Protein AF-A0A7K3L1V2-F1 (afdb_monomer_lite)

Radius of gyration: 18.72 Å; chains: 1; bounding box: 49×34×48 Å

Sequence (184 aa):
MIYGHRGRDVIGHFRDADKDVPLWAIFEVMTLGNFGAFFRCLDLRVKAKVVGDLGMPANIDSELRLGEIIFALKDFRNAIAHNAVVLDVRFQTGAVNTGVSQLLKQETGVSGVDFADITDYVALLVYLLRRMGFSKTECRQLIAGYDSIIERYRAELPFNVYSKIIKTTARGKLTALRQFVGNS

Foldseek 3Di:
DDPDPPDDPVVCVQVVVVHDRDPVSVVVPDQLVNVLVVLVPDDPVVLVVVCVLLVQDPPQPSSVLVSLLSVVVSLQVVCVVVVPCQQQLVSCPDQSDVSNQVSLCVQQVQHDQRSRACLNVLSSVLSSCVSVPNALVVSVVSLVVVVVVLVVCVVVDDPVSSCSRDPPCSVVRSVSSNVSSVVD

pLDDT: mean 86.86, std 13.2, range [30.67, 97.88]

Secondary structure (DSSP, 8-state):
------S--HHHHHHHTT----HHHHHHH--HHHHHHHHHHS-HHHHHHHHHHTT--GGGTHHHHHHHHHHHHHHHHHHHHHSTTGGGTTT--S---HHHHHHHHHHH------SSSHHHHHHHHHHHHHHTT--HHHHHHHHHHHHHHHHHHHHHS-HHHHHHHS-TTHHHHHHHHHHHHHH-

Structure (mmCIF, N/CA/C/O backbone):
data_AF-A0A7K3L1V2-F1
#
_entry.id   AF-A0A7K3L1V2-F1
#
loop_
_atom_site.group_PDB
_atom_site.id
_atom_site.type_symbol
_atom_site.label_atom_id
_atom_site.label_alt_id
_atom_site.label_comp_id
_atom_site.label_asym_id
_atom_site.label_entity_id
_atom_site.label_seq_id
_atom_site.pdbx_PDB_ins_code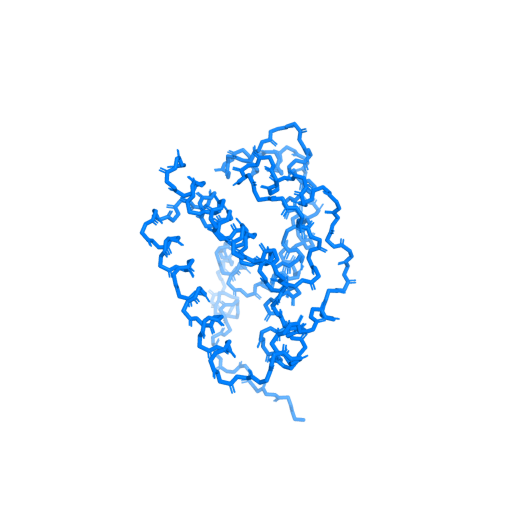
_atom_site.Cartn_x
_atom_site.Cartn_y
_atom_site.Cartn_z
_atom_site.occupancy
_atom_site.B_iso_or_equiv
_atom_site.auth_seq_id
_atom_site.auth_comp_id
_atom_site.auth_asym_id
_atom_site.auth_atom_id
_atom_site.pdbx_PDB_model_num
ATOM 1 N N . MET A 1 1 ? 27.291 -8.444 18.032 1.00 30.67 1 MET A N 1
ATOM 2 C CA . MET A 1 1 ? 27.112 -9.782 17.428 1.00 30.67 1 MET A CA 1
ATOM 3 C C . MET A 1 1 ? 26.267 -9.629 16.182 1.00 30.67 1 MET A C 1
ATOM 5 O O . MET A 1 1 ? 25.098 -9.287 16.287 1.00 30.67 1 MET A O 1
ATOM 9 N N . ILE A 1 2 ? 26.891 -9.779 15.018 1.00 34.69 2 ILE A N 1
ATOM 10 C CA . ILE A 1 2 ? 26.237 -9.699 13.711 1.00 34.69 2 ILE A CA 1
ATOM 11 C C . ILE A 1 2 ? 25.610 -11.072 13.465 1.00 34.69 2 ILE A C 1
ATOM 13 O O . ILE A 1 2 ? 26.326 -12.072 13.421 1.00 34.69 2 ILE A O 1
ATOM 17 N N . TYR A 1 3 ? 24.282 -11.134 13.384 1.00 38.19 3 TYR A N 1
ATOM 18 C CA . TYR A 1 3 ? 23.576 -12.360 13.020 1.00 38.19 3 TYR A CA 1
ATOM 19 C C . TYR A 1 3 ? 23.979 -12.766 11.596 1.00 38.19 3 TYR A C 1
ATOM 21 O O . TYR A 1 3 ? 23.856 -11.987 10.653 1.00 38.19 3 TYR A O 1
ATOM 29 N N . GLY A 1 4 ? 24.516 -13.978 11.465 1.00 36.88 4 GLY A N 1
ATOM 30 C CA . GLY A 1 4 ? 25.007 -14.527 10.211 1.00 36.88 4 GLY A CA 1
ATOM 31 C C . GLY A 1 4 ? 23.881 -14.830 9.227 1.00 36.88 4 GLY A C 1
ATOM 32 O O . GLY A 1 4 ? 23.074 -15.730 9.450 1.00 36.88 4 GLY A O 1
ATOM 33 N N . HIS A 1 5 ? 23.898 -14.146 8.086 1.00 43.47 5 HIS A N 1
ATOM 34 C CA . HIS A 1 5 ? 23.188 -14.554 6.877 1.00 43.47 5 HIS A CA 1
ATOM 35 C C . HIS A 1 5 ? 23.900 -15.753 6.228 1.00 43.47 5 HIS A C 1
ATOM 37 O O . HIS A 1 5 ? 24.542 -15.631 5.191 1.00 43.47 5 HIS A O 1
ATOM 43 N N . ARG A 1 6 ? 23.804 -16.944 6.830 1.00 49.50 6 ARG A N 1
ATOM 44 C CA . ARG A 1 6 ? 24.017 -18.197 6.085 1.00 49.50 6 ARG A CA 1
ATOM 45 C C . ARG A 1 6 ? 22.673 -18.667 5.553 1.00 49.50 6 ARG A C 1
ATOM 47 O O . ARG A 1 6 ? 21.991 -19.472 6.173 1.00 49.50 6 ARG A O 1
ATOM 54 N N . GLY A 1 7 ? 22.301 -18.125 4.402 1.00 50.91 7 GLY A N 1
ATOM 55 C CA . GLY A 1 7 ? 21.075 -18.476 3.697 1.00 50.91 7 GLY A CA 1
ATOM 56 C C . GLY A 1 7 ? 21.155 -18.033 2.246 1.00 50.91 7 GLY A C 1
ATOM 57 O O . GLY A 1 7 ? 20.490 -17.080 1.876 1.00 50.91 7 GLY A O 1
ATOM 58 N N . ARG A 1 8 ? 21.997 -18.735 1.473 1.00 54.97 8 ARG A N 1
ATOM 59 C CA . ARG A 1 8 ? 22.234 -18.605 0.022 1.00 54.97 8 ARG A CA 1
ATOM 60 C C . ARG A 1 8 ? 22.777 -17.239 -0.409 1.00 54.97 8 ARG A C 1
ATOM 62 O O . ARG A 1 8 ? 22.028 -16.304 -0.660 1.00 54.97 8 ARG A O 1
ATOM 69 N N . ASP A 1 9 ? 24.095 -17.164 -0.575 1.00 76.88 9 ASP A N 1
ATOM 70 C CA . ASP A 1 9 ? 24.727 -16.119 -1.383 1.00 76.88 9 ASP A CA 1
ATOM 71 C C . ASP A 1 9 ? 24.353 -16.358 -2.856 1.00 76.88 9 ASP A C 1
ATOM 73 O O . ASP A 1 9 ? 25.099 -16.971 -3.616 1.00 76.88 9 ASP A O 1
ATOM 77 N N . VAL A 1 10 ? 23.119 -15.990 -3.227 1.00 79.56 10 VAL A N 1
ATOM 78 C CA . VAL A 1 10 ? 22.565 -16.222 -4.570 1.00 79.56 10 VAL A CA 1
ATOM 79 C C . VAL A 1 10 ? 23.457 -15.553 -5.613 1.00 79.56 10 VAL A C 1
ATOM 81 O O . VAL A 1 10 ? 23.735 -16.150 -6.646 1.00 79.56 10 VAL A O 1
ATOM 84 N N . ILE A 1 11 ? 23.967 -14.355 -5.313 1.00 80.25 11 ILE A N 1
ATOM 85 C CA . ILE A 1 11 ? 24.885 -13.616 -6.185 1.00 80.25 11 ILE A CA 1
ATOM 86 C C . ILE A 1 11 ? 26.247 -14.311 -6.256 1.00 80.25 11 ILE A C 1
ATOM 88 O O . ILE A 1 11 ? 26.766 -14.513 -7.353 1.00 80.25 11 ILE A O 1
ATOM 92 N N . GLY A 1 12 ? 26.800 -14.726 -5.113 1.00 80.75 12 GLY A N 1
ATOM 93 C CA . GLY A 1 12 ? 28.042 -15.494 -5.047 1.00 80.75 12 GLY A CA 1
ATOM 94 C C . GLY A 1 12 ? 27.970 -16.788 -5.844 1.00 80.75 12 GLY A C 1
ATOM 95 O O . GLY A 1 12 ? 28.900 -17.085 -6.573 1.00 80.75 12 GLY A O 1
ATOM 96 N N . HIS A 1 13 ? 26.840 -17.498 -5.832 1.00 83.00 13 HIS A N 1
ATOM 97 C CA . HIS A 1 13 ? 26.670 -18.712 -6.634 1.00 83.00 13 HIS A CA 1
ATOM 98 C C . HIS A 1 13 ? 26.856 -18.478 -8.144 1.00 83.00 13 HIS A C 1
ATOM 100 O O . HIS A 1 13 ? 27.480 -19.304 -8.807 1.00 83.00 13 HIS A O 1
ATOM 106 N N . PHE A 1 14 ? 26.336 -17.373 -8.693 1.00 85.56 14 PHE A N 1
ATOM 107 C CA . PHE A 1 14 ? 26.526 -17.032 -10.110 1.00 85.56 14 PHE A CA 1
ATOM 108 C C . PHE A 1 14 ? 27.942 -16.527 -10.385 1.00 85.56 14 PHE A C 1
ATOM 110 O O . PHE A 1 14 ? 28.570 -16.982 -11.337 1.00 85.56 14 PHE A O 1
ATOM 117 N N . ARG A 1 15 ? 28.467 -15.657 -9.513 1.00 80.25 15 ARG A N 1
ATOM 118 C CA . ARG A 1 15 ? 29.830 -15.122 -9.625 1.00 80.25 15 ARG A CA 1
ATOM 119 C C . ARG A 1 15 ? 30.885 -16.229 -9.572 1.00 80.25 15 ARG A C 1
ATOM 121 O O . ARG A 1 15 ? 31.773 -16.266 -10.411 1.00 80.25 15 ARG A O 1
ATOM 128 N N . ASP A 1 16 ? 30.782 -17.129 -8.601 1.00 87.81 16 ASP A N 1
ATOM 129 C CA . ASP A 1 16 ? 31.749 -18.205 -8.368 1.00 87.81 16 ASP A CA 1
ATOM 130 C C . ASP A 1 16 ? 31.660 -19.293 -9.459 1.00 87.81 16 ASP A C 1
ATOM 132 O O . ASP A 1 16 ? 32.598 -20.064 -9.648 1.00 87.81 16 ASP A O 1
ATOM 136 N N . ALA A 1 17 ? 30.543 -19.342 -10.194 1.00 86.31 17 ALA A N 1
ATOM 137 C CA . ALA A 1 17 ? 30.338 -20.206 -11.353 1.00 86.31 17 ALA A CA 1
ATOM 138 C C . ALA A 1 17 ? 30.651 -19.523 -12.700 1.00 86.31 17 ALA A C 1
ATOM 140 O O . ALA A 1 17 ? 30.358 -20.124 -13.734 1.00 86.31 17 ALA A O 1
ATOM 141 N N . ASP A 1 18 ? 31.196 -18.299 -12.690 1.00 83.94 18 ASP A N 1
ATOM 142 C CA . ASP A 1 18 ? 31.489 -17.473 -13.874 1.00 83.94 18 ASP A CA 1
ATOM 143 C C . ASP A 1 18 ? 30.277 -17.310 -14.816 1.00 83.94 18 ASP A C 1
ATOM 145 O O . ASP A 1 18 ? 30.361 -17.424 -16.038 1.00 83.94 18 ASP A O 1
ATOM 149 N N . LYS A 1 19 ? 29.095 -17.107 -14.219 1.00 86.75 19 LYS A N 1
ATOM 150 C CA . LYS A 1 19 ? 27.822 -16.913 -14.924 1.00 86.75 19 LYS A CA 1
ATOM 151 C C . LYS A 1 19 ? 27.315 -15.493 -14.740 1.00 86.75 19 LYS A C 1
ATOM 153 O O . LYS A 1 19 ? 27.412 -14.923 -13.652 1.00 86.75 19 LYS A O 1
ATOM 158 N N . ASP A 1 20 ? 26.653 -14.981 -15.773 1.00 87.94 20 ASP A N 1
ATOM 159 C CA . ASP A 1 20 ? 25.887 -13.744 -15.668 1.00 87.94 20 ASP A CA 1
ATOM 160 C C . ASP A 1 20 ? 24.840 -13.851 -14.554 1.00 87.94 20 ASP A C 1
ATOM 162 O O . ASP A 1 20 ? 24.116 -14.846 -14.439 1.00 87.94 20 ASP A O 1
ATOM 166 N N . VAL A 1 21 ? 24.742 -12.803 -13.733 1.00 84.38 21 VAL A N 1
ATOM 167 C CA . VAL A 1 21 ? 23.732 -12.724 -12.677 1.00 84.38 21 VAL A CA 1
ATOM 168 C C . VAL A 1 21 ? 22.385 -12.401 -13.327 1.00 84.38 21 VAL A C 1
ATOM 170 O O . VAL A 1 21 ? 22.217 -11.308 -13.876 1.00 84.38 21 VAL A O 1
ATOM 173 N N . PRO A 1 22 ? 21.395 -13.305 -13.264 1.00 85.88 22 PRO A N 1
ATOM 174 C CA . PRO A 1 22 ? 20.102 -13.039 -13.863 1.00 85.88 22 PRO A CA 1
ATOM 175 C C . PRO A 1 22 ? 19.352 -11.964 -13.070 1.00 85.88 22 PRO A C 1
ATOM 177 O O . PRO A 1 22 ? 19.462 -11.868 -11.847 1.00 85.88 22 PRO A O 1
ATOM 180 N N . LEU A 1 23 ? 18.513 -11.189 -13.759 1.00 78.94 23 LEU A N 1
ATOM 181 C CA . LEU A 1 23 ? 17.787 -10.064 -13.163 1.00 78.94 23 LEU A CA 1
ATOM 182 C C . LEU A 1 23 ? 16.929 -10.469 -11.947 1.00 78.94 23 LEU A C 1
ATOM 184 O O . LEU A 1 23 ? 16.858 -9.726 -10.970 1.00 78.94 23 LEU A O 1
ATOM 188 N N . TRP A 1 24 ? 16.325 -11.663 -11.964 1.00 84.00 24 TRP A N 1
ATOM 189 C CA . TRP A 1 24 ? 15.540 -12.165 -10.829 1.00 84.00 24 TRP A CA 1
ATOM 190 C C . TRP A 1 24 ? 16.386 -12.339 -9.556 1.00 84.00 24 TRP A C 1
ATOM 192 O O . TRP A 1 24 ? 15.898 -12.061 -8.466 1.00 84.00 24 TRP A O 1
ATOM 202 N N . ALA A 1 25 ? 17.664 -12.718 -9.679 1.00 82.75 25 ALA A N 1
ATOM 203 C CA . ALA A 1 25 ? 18.560 -12.898 -8.537 1.00 82.75 25 ALA A CA 1
ATOM 204 C C . ALA A 1 25 ? 18.941 -11.558 -7.890 1.00 82.75 25 ALA A C 1
ATOM 206 O O . ALA A 1 25 ? 19.147 -11.490 -6.681 1.00 82.75 25 ALA A O 1
ATOM 207 N N . ILE A 1 26 ? 18.988 -10.482 -8.681 1.00 81.12 26 ILE A N 1
ATOM 208 C CA . ILE A 1 26 ? 19.197 -9.120 -8.177 1.00 81.12 26 ILE A CA 1
ATOM 209 C C . ILE A 1 26 ? 17.984 -8.680 -7.348 1.00 81.12 26 ILE A C 1
ATOM 211 O O . ILE A 1 26 ? 18.149 -8.162 -6.244 1.00 81.12 26 ILE A O 1
ATOM 215 N N . PHE A 1 27 ? 16.767 -8.934 -7.839 1.00 78.69 27 PHE A N 1
ATOM 216 C CA . PHE A 1 27 ? 15.543 -8.627 -7.095 1.00 78.69 27 PHE A CA 1
ATOM 217 C C . PHE A 1 27 ? 15.398 -9.456 -5.810 1.00 78.69 27 PHE A C 1
ATOM 219 O O . PHE A 1 27 ? 14.903 -8.923 -4.821 1.00 78.69 27 PHE A O 1
ATOM 226 N N . GLU A 1 28 ? 15.879 -10.703 -5.793 1.00 78.44 28 GLU A N 1
ATOM 227 C CA . GLU A 1 28 ? 15.872 -11.580 -4.609 1.00 78.44 28 GLU A CA 1
ATOM 228 C C . GLU A 1 28 ? 16.673 -10.988 -3.434 1.00 78.44 28 GLU A C 1
ATOM 230 O O . GLU A 1 28 ? 16.254 -11.066 -2.280 1.00 78.44 28 GLU A O 1
ATOM 235 N N . VAL A 1 29 ? 17.826 -10.369 -3.714 1.00 82.31 29 VAL A N 1
ATOM 236 C CA . VAL A 1 29 ? 18.709 -9.805 -2.673 1.00 82.31 29 VAL A CA 1
ATOM 237 C C . VAL A 1 29 ? 18.435 -8.330 -2.371 1.00 82.31 29 VAL A C 1
ATOM 239 O O . VAL A 1 29 ? 18.954 -7.778 -1.396 1.00 82.31 29 VAL A O 1
ATOM 242 N N . MET A 1 30 ? 17.632 -7.660 -3.198 1.00 83.62 30 MET A N 1
ATOM 243 C CA . MET A 1 30 ? 17.308 -6.251 -3.023 1.00 83.62 30 MET A CA 1
ATOM 244 C C . MET A 1 30 ? 16.311 -6.034 -1.883 1.00 83.62 30 MET A C 1
ATOM 246 O O . MET A 1 30 ? 15.204 -6.560 -1.862 1.00 83.62 30 MET A O 1
ATOM 250 N N . THR A 1 31 ? 16.667 -5.148 -0.953 1.00 86.88 31 THR A N 1
ATOM 251 C CA . THR A 1 31 ? 15.706 -4.644 0.035 1.00 86.88 31 THR A CA 1
ATOM 252 C C . THR A 1 31 ? 14.676 -3.726 -0.634 1.00 86.88 31 THR A C 1
ATOM 254 O O . THR A 1 31 ? 14.980 -3.069 -1.631 1.00 86.88 31 THR A O 1
ATOM 257 N N . LEU A 1 32 ? 13.484 -3.580 -0.039 1.00 85.31 32 LEU A N 1
ATOM 258 C CA . LEU A 1 32 ? 12.485 -2.601 -0.504 1.00 85.31 32 LEU A CA 1
ATOM 259 C C . LEU A 1 32 ? 13.036 -1.164 -0.556 1.00 85.31 32 LEU A C 1
ATOM 261 O O . LEU A 1 32 ? 12.625 -0.381 -1.405 1.00 85.31 32 LEU A O 1
ATOM 265 N N . GLY A 1 33 ? 13.990 -0.820 0.318 1.00 86.31 33 GLY A N 1
ATOM 266 C CA . GLY A 1 33 ? 14.660 0.483 0.289 1.00 86.31 33 GLY A CA 1
ATOM 267 C C . GLY A 1 33 ? 15.521 0.667 -0.963 1.00 86.31 33 GLY A C 1
ATOM 268 O O . GLY A 1 33 ? 15.393 1.679 -1.651 1.00 86.31 33 GLY A O 1
ATOM 269 N N . ASN A 1 34 ? 16.338 -0.336 -1.299 1.00 89.25 34 ASN A N 1
ATOM 270 C CA . ASN A 1 34 ? 17.154 -0.317 -2.515 1.00 89.25 34 ASN A CA 1
ATOM 271 C C . ASN A 1 34 ? 16.276 -0.358 -3.771 1.00 89.25 34 ASN A C 1
ATOM 273 O O . ASN A 1 34 ? 16.554 0.355 -4.730 1.00 89.25 34 ASN A O 1
ATOM 277 N N . PHE A 1 35 ? 15.179 -1.120 -3.743 1.00 90.00 35 PHE A N 1
ATOM 278 C CA . PHE A 1 35 ? 14.187 -1.126 -4.816 1.00 90.00 35 PHE A CA 1
ATOM 279 C C . PHE A 1 35 ? 13.527 0.243 -5.008 1.00 90.00 35 PHE A C 1
ATOM 281 O O . PHE A 1 35 ? 13.433 0.716 -6.136 1.00 90.00 35 PHE A O 1
ATOM 288 N N . GLY A 1 36 ? 13.133 0.923 -3.929 1.00 90.75 36 GLY A N 1
ATOM 289 C CA . GLY A 1 36 ? 12.575 2.275 -4.005 1.00 90.75 36 GLY A CA 1
ATOM 290 C C . GLY A 1 36 ? 13.561 3.299 -4.570 1.00 90.75 36 GLY A C 1
ATOM 291 O O . GLY A 1 36 ? 13.181 4.130 -5.396 1.00 90.75 36 GLY A O 1
ATOM 292 N N . ALA A 1 37 ? 14.835 3.226 -4.172 1.00 91.06 37 ALA A N 1
ATOM 293 C CA . ALA A 1 37 ? 15.890 4.072 -4.730 1.00 91.06 37 ALA A CA 1
ATOM 294 C C . ALA A 1 37 ? 16.108 3.789 -6.225 1.00 91.06 37 ALA A C 1
ATOM 296 O O . ALA A 1 37 ? 16.111 4.718 -7.031 1.00 91.06 37 ALA A O 1
ATOM 297 N N . PHE A 1 38 ? 16.193 2.511 -6.602 1.00 91.56 38 PHE A N 1
ATOM 298 C CA . PHE A 1 38 ? 16.295 2.079 -7.993 1.00 91.56 38 PHE A CA 1
ATOM 299 C C . PHE A 1 38 ? 15.117 2.586 -8.834 1.00 91.56 38 PHE A C 1
ATOM 301 O O . PHE A 1 38 ? 15.328 3.233 -9.859 1.00 91.56 38 PHE A O 1
ATOM 308 N N . PHE A 1 39 ? 13.881 2.381 -8.367 1.00 93.19 39 PHE A N 1
ATOM 309 C CA . PHE A 1 39 ? 12.674 2.839 -9.052 1.00 93.19 39 PHE A CA 1
ATOM 310 C C . PHE A 1 39 ? 12.686 4.357 -9.270 1.00 93.19 39 PHE A C 1
ATOM 312 O O . PHE A 1 39 ? 12.362 4.826 -10.359 1.00 93.19 39 PHE A O 1
ATOM 319 N N . ARG A 1 40 ? 13.118 5.147 -8.276 1.00 91.00 40 ARG A N 1
ATOM 320 C CA . ARG A 1 40 ? 13.234 6.611 -8.409 1.00 91.00 40 ARG A CA 1
ATOM 321 C C . ARG A 1 40 ? 14.227 7.041 -9.488 1.00 91.00 40 ARG A C 1
ATOM 323 O O . ARG A 1 40 ? 13.988 8.074 -10.113 1.00 91.00 40 ARG A O 1
ATOM 330 N N . CYS A 1 41 ? 15.269 6.260 -9.750 1.00 93.75 41 CYS A N 1
ATOM 331 C CA . CYS A 1 41 ? 16.258 6.544 -10.791 1.00 93.75 41 CYS A CA 1
ATOM 332 C C . CYS A 1 41 ? 15.822 6.121 -12.204 1.00 93.75 41 CYS A C 1
ATOM 334 O O . CYS A 1 41 ? 16.481 6.507 -13.166 1.00 93.75 41 CYS A O 1
ATOM 336 N N . LEU A 1 42 ? 14.732 5.361 -12.357 1.00 94.38 42 LEU A N 1
ATOM 337 C CA . LEU A 1 42 ? 14.251 4.945 -13.678 1.00 94.38 42 LEU A CA 1
ATOM 338 C C . LEU A 1 42 ? 13.824 6.142 -14.542 1.00 94.38 42 LEU A C 1
ATOM 340 O O . LEU A 1 42 ? 13.265 7.129 -14.046 1.00 94.38 42 LEU A O 1
ATOM 344 N N . ASP A 1 43 ? 14.036 6.007 -15.853 1.00 96.31 43 ASP A N 1
ATOM 345 C CA . ASP A 1 43 ? 13.509 6.919 -16.871 1.00 96.31 43 ASP A CA 1
ATOM 346 C C . ASP A 1 43 ? 11.978 6.997 -16.769 1.00 96.31 43 ASP A C 1
ATOM 348 O O . ASP A 1 43 ? 11.303 6.000 -16.483 1.00 96.31 43 ASP A O 1
ATOM 352 N N . LEU A 1 44 ? 11.423 8.188 -17.007 1.00 94.62 44 LEU A N 1
ATOM 353 C CA . LEU A 1 44 ? 9.985 8.428 -16.900 1.00 94.62 44 LEU A CA 1
ATOM 354 C C . LEU A 1 44 ? 9.168 7.473 -17.780 1.00 94.62 44 LEU A C 1
ATOM 356 O O . LEU A 1 44 ? 8.127 7.001 -17.343 1.00 94.62 44 LEU A O 1
ATOM 360 N N . ARG A 1 45 ? 9.654 7.112 -18.974 1.00 96.31 45 ARG A N 1
ATOM 361 C CA . ARG A 1 45 ? 8.966 6.179 -19.882 1.00 96.31 45 ARG A CA 1
ATOM 362 C C . ARG A 1 45 ? 8.863 4.779 -19.287 1.00 96.31 45 ARG A C 1
ATOM 364 O O . ARG A 1 45 ? 7.853 4.105 -19.464 1.00 96.31 45 ARG A O 1
ATOM 371 N N . VAL A 1 46 ? 9.897 4.344 -18.565 1.00 96.38 46 VAL A N 1
ATOM 372 C CA . VAL A 1 46 ? 9.894 3.047 -17.876 1.00 96.38 46 VAL A CA 1
ATOM 373 C C . VAL A 1 46 ? 8.929 3.092 -16.698 1.00 96.38 46 VAL A C 1
ATOM 375 O O . VAL A 1 46 ? 8.121 2.180 -16.545 1.00 96.38 46 VAL A O 1
ATOM 378 N N . LYS A 1 47 ? 8.948 4.170 -15.904 1.00 96.25 47 LYS A N 1
ATOM 379 C CA . LYS A 1 47 ? 7.986 4.359 -14.806 1.00 96.25 47 LYS A CA 1
ATOM 380 C C . LYS A 1 47 ? 6.544 4.364 -15.313 1.00 96.25 47 LYS A C 1
ATOM 382 O O . LYS A 1 47 ? 5.726 3.650 -14.745 1.00 96.25 47 LYS A O 1
ATOM 387 N N . ALA A 1 48 ? 6.272 5.087 -16.401 1.00 96.25 48 ALA A N 1
ATOM 388 C CA . ALA A 1 48 ? 4.968 5.151 -17.057 1.00 96.25 48 ALA A CA 1
ATOM 389 C C . ALA A 1 48 ? 4.484 3.759 -17.493 1.00 96.25 48 ALA A C 1
ATOM 391 O O . ALA A 1 48 ? 3.329 3.398 -17.274 1.00 96.25 48 ALA A O 1
ATOM 392 N N . LYS A 1 49 ? 5.386 2.933 -18.043 1.00 97.00 49 LYS A N 1
ATOM 393 C CA . LYS A 1 49 ? 5.074 1.538 -18.371 1.00 97.00 49 LYS A CA 1
ATOM 394 C C . LYS A 1 49 ? 4.719 0.729 -17.122 1.00 97.00 49 LYS A C 1
ATOM 396 O O . LYS A 1 49 ? 3.698 0.060 -17.125 1.00 97.00 49 LYS A O 1
ATOM 401 N N . VAL A 1 50 ? 5.508 0.829 -16.049 1.00 95.25 50 VAL A N 1
ATOM 402 C CA . VAL A 1 50 ? 5.255 0.092 -14.796 1.00 95.25 50 VAL A CA 1
ATOM 403 C C . VAL A 1 50 ? 3.904 0.465 -14.181 1.00 95.25 50 VAL A C 1
ATOM 405 O O . VAL A 1 50 ? 3.141 -0.419 -13.798 1.00 95.25 50 VAL A O 1
ATOM 408 N N . VAL A 1 51 ? 3.581 1.758 -14.085 1.00 96.75 51 VAL A N 1
ATOM 409 C CA . VAL A 1 51 ? 2.286 2.187 -13.526 1.00 96.75 51 VAL A CA 1
ATOM 410 C C . VAL A 1 51 ? 1.121 1.820 -14.444 1.00 96.75 51 VAL A C 1
ATOM 412 O O . VAL A 1 51 ? 0.047 1.489 -13.945 1.00 96.75 51 VAL A O 1
ATOM 415 N N . GLY A 1 52 ? 1.344 1.810 -15.762 1.00 96.62 52 GLY A N 1
ATOM 416 C CA . GLY A 1 52 ? 0.386 1.323 -16.752 1.00 96.62 52 GLY A CA 1
ATOM 417 C C . GLY A 1 52 ? 0.126 -0.179 -16.629 1.00 96.62 52 GLY A C 1
ATOM 418 O O . GLY A 1 52 ? -1.031 -0.589 -16.604 1.00 96.62 52 GLY A O 1
ATOM 419 N N . ASP A 1 53 ? 1.176 -0.986 -16.459 1.00 96.12 53 ASP A N 1
ATOM 420 C CA . ASP A 1 53 ? 1.082 -2.438 -16.256 1.00 96.12 53 ASP A CA 1
ATOM 421 C C . ASP A 1 53 ? 0.362 -2.773 -14.931 1.00 96.12 53 ASP A C 1
ATOM 423 O O . ASP A 1 53 ? -0.378 -3.750 -14.850 1.00 96.12 53 ASP A O 1
ATOM 427 N N . LEU A 1 54 ? 0.509 -1.925 -13.904 1.00 95.56 54 LEU A N 1
ATOM 428 C CA . LEU A 1 54 ? -0.254 -2.007 -12.649 1.00 95.56 54 LEU A CA 1
ATOM 429 C C . LEU A 1 54 ? -1.692 -1.470 -12.766 1.00 95.56 54 LEU A C 1
ATOM 431 O O . LEU A 1 54 ? -2.468 -1.573 -11.814 1.00 95.56 54 LEU A O 1
ATOM 435 N N . GLY A 1 55 ? -2.060 -0.855 -13.892 1.00 95.38 55 GLY A N 1
ATOM 436 C CA . GLY A 1 55 ? -3.365 -0.228 -14.096 1.00 95.38 55 GLY A CA 1
ATOM 437 C C . GLY A 1 55 ? -3.634 0.957 -13.163 1.00 95.38 55 GLY A C 1
ATOM 438 O O . GLY A 1 55 ? -4.780 1.170 -12.771 1.00 95.38 55 GLY A O 1
ATOM 439 N N . MET A 1 56 ? -2.599 1.691 -12.748 1.00 96.12 56 MET A N 1
ATOM 440 C CA . MET A 1 56 ? -2.754 2.885 -11.912 1.00 96.12 56 MET A CA 1
ATOM 441 C C . MET A 1 56 ? -3.296 4.073 -12.733 1.00 96.12 56 MET A C 1
ATOM 443 O O . MET A 1 56 ? -3.016 4.179 -13.929 1.00 96.12 56 MET A O 1
ATOM 447 N N . PRO A 1 57 ? -4.062 4.990 -12.119 1.00 94.00 57 PRO A N 1
ATOM 448 C CA . PRO A 1 57 ? -4.722 6.074 -12.840 1.00 94.00 57 PRO A CA 1
ATOM 449 C C . PRO A 1 57 ? -3.729 7.141 -13.332 1.00 94.00 57 PRO A C 1
ATOM 451 O O . PRO A 1 57 ? -2.854 7.594 -12.597 1.00 94.00 57 PRO A O 1
ATOM 454 N N . ALA A 1 58 ? -3.881 7.603 -14.573 1.00 88.94 58 ALA A N 1
ATOM 455 C CA . ALA A 1 58 ? -2.950 8.562 -15.179 1.00 88.94 58 ALA A CA 1
ATOM 456 C C . ALA A 1 58 ? -3.092 10.008 -14.651 1.00 88.94 58 ALA A C 1
ATOM 458 O O . ALA A 1 58 ? -2.211 10.832 -14.866 1.00 88.94 58 ALA A O 1
ATOM 459 N N . ASN A 1 59 ? -4.185 10.341 -13.959 1.00 88.69 59 ASN A N 1
ATOM 460 C CA . ASN A 1 59 ? -4.527 11.713 -13.563 1.00 88.69 59 ASN A CA 1
ATOM 461 C C . ASN A 1 59 ? -3.990 12.145 -12.180 1.00 88.69 59 ASN A C 1
ATOM 463 O O . ASN A 1 59 ? -4.467 13.144 -11.644 1.00 88.69 59 ASN A O 1
ATOM 467 N N . ILE A 1 60 ? -3.057 11.396 -11.575 1.00 89.56 60 ILE A N 1
ATOM 468 C CA . ILE A 1 60 ? -2.585 11.636 -10.194 1.00 89.56 60 ILE A CA 1
ATOM 469 C C . ILE A 1 60 ? -1.069 11.449 -9.996 1.00 89.56 60 ILE A C 1
ATOM 471 O O . ILE A 1 60 ? -0.602 11.145 -8.896 1.00 89.56 60 ILE A O 1
ATOM 475 N N . ASP A 1 61 ? -0.282 11.634 -11.057 1.00 92.69 61 ASP A N 1
ATOM 476 C CA . ASP A 1 61 ? 1.175 11.422 -11.046 1.00 92.69 61 ASP A CA 1
ATOM 477 C C . ASP A 1 61 ? 1.550 10.023 -10.527 1.00 92.69 61 ASP A C 1
ATOM 479 O O . ASP A 1 61 ? 2.348 9.875 -9.594 1.00 92.69 61 ASP A O 1
ATOM 483 N N . SER A 1 62 ? 0.928 8.978 -11.080 1.00 94.12 62 SER A N 1
ATOM 484 C CA . SER A 1 62 ? 1.049 7.602 -10.578 1.00 94.12 62 SER A CA 1
ATOM 485 C C . SER A 1 62 ? 2.493 7.113 -10.446 1.00 94.12 62 SER A C 1
ATOM 487 O O . SER A 1 62 ? 2.784 6.320 -9.553 1.00 94.12 62 SER A O 1
ATOM 489 N N . GLU A 1 63 ? 3.421 7.614 -11.262 1.00 95.00 63 GLU A N 1
ATOM 490 C CA . GLU A 1 63 ? 4.855 7.328 -11.180 1.00 95.00 63 GLU A CA 1
ATOM 491 C C . GLU A 1 63 ? 5.457 7.826 -9.866 1.00 95.00 63 GLU A C 1
ATOM 493 O O . GLU A 1 63 ? 6.215 7.110 -9.209 1.00 95.00 63 GLU A O 1
ATOM 498 N N . LEU A 1 64 ? 5.098 9.043 -9.453 1.00 93.31 64 LEU A N 1
ATOM 499 C CA . LEU A 1 64 ? 5.516 9.599 -8.172 1.00 93.31 64 LEU A CA 1
ATOM 500 C C . LEU A 1 64 ? 4.847 8.841 -7.020 1.00 93.31 64 LEU A C 1
ATOM 502 O O . LEU A 1 64 ? 5.529 8.456 -6.066 1.00 93.31 64 LEU A O 1
ATOM 506 N N . ARG A 1 65 ? 3.539 8.568 -7.134 1.00 94.31 65 ARG A N 1
ATOM 507 C CA . ARG A 1 65 ? 2.773 7.863 -6.092 1.00 94.31 65 ARG A CA 1
ATOM 508 C C . ARG A 1 65 ? 3.276 6.451 -5.862 1.00 94.31 65 ARG A C 1
ATOM 510 O O . ARG A 1 65 ? 3.432 6.055 -4.714 1.00 94.31 65 ARG A O 1
ATOM 517 N N . LEU A 1 66 ? 3.595 5.703 -6.916 1.00 94.69 66 LEU A N 1
ATOM 518 C CA . LEU A 1 66 ? 4.165 4.366 -6.778 1.00 94.69 66 LEU A CA 1
ATOM 519 C C . LEU A 1 66 ? 5.507 4.407 -6.038 1.00 94.69 66 LEU A C 1
ATOM 521 O O . LEU A 1 66 ? 5.748 3.588 -5.152 1.00 94.69 66 LEU A O 1
ATOM 525 N N . GLY A 1 67 ? 6.346 5.404 -6.332 1.00 93.12 67 GLY A N 1
ATOM 526 C CA . GLY A 1 67 ? 7.581 5.639 -5.590 1.00 93.12 67 GLY A CA 1
ATOM 527 C C . GLY A 1 67 ? 7.328 5.872 -4.098 1.00 93.12 67 GLY A C 1
ATOM 528 O O . GLY A 1 67 ? 7.958 5.230 -3.262 1.00 93.12 67 GLY A O 1
ATOM 529 N N . GLU A 1 68 ? 6.397 6.757 -3.745 1.00 92.19 68 GLU A N 1
ATOM 530 C CA . GLU A 1 68 ? 6.016 7.026 -2.348 1.00 92.19 68 GLU A CA 1
ATOM 531 C C . GLU A 1 68 ? 5.458 5.779 -1.647 1.00 92.19 68 GLU A C 1
ATOM 533 O O . GLU A 1 68 ? 5.847 5.481 -0.517 1.00 92.19 68 GLU A O 1
ATOM 538 N N . ILE A 1 69 ? 4.622 5.005 -2.340 1.00 93.81 69 ILE A N 1
ATOM 539 C CA . ILE A 1 69 ? 4.060 3.748 -1.845 1.00 93.81 69 ILE A CA 1
ATOM 540 C C . ILE A 1 69 ? 5.161 2.731 -1.518 1.00 93.81 69 ILE A C 1
ATOM 542 O O . ILE A 1 69 ? 5.109 2.105 -0.460 1.00 93.81 69 ILE A O 1
ATOM 546 N N . ILE A 1 70 ? 6.177 2.577 -2.374 1.00 92.94 70 ILE A N 1
ATOM 547 C CA . ILE A 1 70 ? 7.297 1.653 -2.122 1.00 92.94 70 ILE A CA 1
ATOM 548 C C . ILE A 1 70 ? 8.019 2.014 -0.815 1.00 92.94 70 ILE A C 1
ATOM 550 O O . ILE A 1 70 ? 8.328 1.131 -0.012 1.00 92.94 70 ILE A O 1
ATOM 554 N N . PHE A 1 71 ? 8.255 3.305 -0.562 1.00 89.94 71 PHE A N 1
ATOM 555 C CA . PHE A 1 71 ? 8.882 3.751 0.687 1.00 89.94 71 PHE A CA 1
ATOM 556 C C . PHE A 1 71 ? 7.960 3.582 1.901 1.00 89.94 71 PHE A C 1
ATOM 558 O O . PHE A 1 71 ? 8.434 3.141 2.949 1.00 89.94 71 PHE A O 1
ATOM 565 N N . ALA A 1 72 ? 6.655 3.833 1.755 1.00 90.06 72 ALA A N 1
ATOM 566 C CA . ALA A 1 72 ? 5.674 3.569 2.807 1.00 90.06 72 ALA A CA 1
ATOM 567 C C . ALA A 1 72 ? 5.640 2.077 3.187 1.00 90.06 72 ALA A C 1
ATOM 569 O O . ALA A 1 72 ? 5.637 1.735 4.369 1.00 90.06 72 ALA A O 1
ATOM 570 N N . LEU A 1 73 ? 5.699 1.175 2.200 1.00 90.38 73 LEU A N 1
ATOM 571 C CA . LEU A 1 73 ? 5.792 -0.268 2.435 1.00 90.38 73 LEU A CA 1
ATOM 572 C C . LEU A 1 73 ? 7.115 -0.679 3.079 1.00 90.38 73 LEU A C 1
ATOM 574 O O . LEU A 1 73 ? 7.120 -1.546 3.952 1.00 90.38 73 LEU A O 1
ATOM 578 N N . LYS A 1 74 ? 8.235 -0.065 2.679 1.00 89.06 74 LYS A N 1
ATOM 579 C CA . LYS A 1 74 ? 9.536 -0.284 3.326 1.00 89.06 74 LYS A CA 1
ATOM 580 C C . LYS A 1 74 ? 9.461 0.064 4.814 1.00 89.06 74 LYS A C 1
ATOM 582 O O . LYS A 1 74 ? 9.920 -0.723 5.643 1.00 89.06 74 LYS A O 1
ATOM 587 N N . ASP A 1 75 ? 8.883 1.214 5.149 1.00 86.94 75 ASP A N 1
ATOM 588 C CA . ASP A 1 75 ? 8.763 1.682 6.530 1.00 86.94 75 ASP A CA 1
ATOM 589 C C . ASP A 1 75 ? 7.805 0.789 7.324 1.00 86.94 75 ASP A C 1
ATOM 591 O O . ASP A 1 75 ? 8.152 0.332 8.414 1.00 86.94 75 ASP A O 1
ATOM 595 N N . PHE A 1 76 ? 6.664 0.426 6.734 1.00 87.81 76 PHE A N 1
ATOM 596 C CA . PHE A 1 76 ? 5.693 -0.470 7.354 1.00 87.81 76 PHE A CA 1
ATOM 597 C C . PHE A 1 76 ? 6.256 -1.873 7.615 1.00 87.81 76 PHE A C 1
ATOM 599 O O . PHE A 1 76 ? 6.157 -2.387 8.730 1.00 87.81 76 PHE A O 1
ATOM 606 N N . ARG A 1 77 ? 6.926 -2.483 6.630 1.00 87.06 77 ARG A N 1
ATOM 607 C CA . ARG A 1 77 ? 7.582 -3.790 6.792 1.00 87.06 77 ARG A CA 1
ATOM 608 C C . ARG A 1 77 ? 8.641 -3.746 7.889 1.00 87.06 77 ARG A C 1
ATOM 610 O O . ARG A 1 77 ? 8.746 -4.688 8.675 1.00 87.06 77 ARG A O 1
ATOM 617 N N . ASN A 1 78 ? 9.441 -2.680 7.939 1.00 83.69 78 ASN A N 1
ATOM 618 C CA . ASN A 1 78 ? 10.459 -2.516 8.975 1.00 83.69 78 ASN A CA 1
ATOM 619 C C . ASN A 1 78 ? 9.834 -2.369 10.360 1.00 83.69 78 ASN A C 1
ATOM 621 O O . ASN A 1 78 ? 10.334 -2.953 11.316 1.00 83.69 78 ASN A O 1
ATOM 625 N N . ALA A 1 79 ? 8.720 -1.650 10.465 1.00 82.94 79 ALA A N 1
ATOM 626 C CA . ALA A 1 79 ? 7.986 -1.538 11.710 1.00 82.94 79 ALA A CA 1
ATOM 627 C C . ALA A 1 79 ? 7.502 -2.907 12.194 1.00 82.94 79 ALA A C 1
ATOM 629 O O . ALA A 1 79 ? 7.745 -3.246 13.350 1.00 82.94 79 ALA A O 1
ATOM 630 N N . ILE A 1 80 ? 6.886 -3.712 11.315 1.00 82.69 80 ILE A N 1
ATOM 631 C CA . ILE A 1 80 ? 6.410 -5.069 11.646 1.00 82.69 80 ILE A CA 1
ATOM 632 C C . ILE A 1 80 ? 7.558 -5.931 12.175 1.00 82.69 80 ILE A C 1
ATOM 634 O O . ILE A 1 80 ? 7.400 -6.606 13.184 1.00 82.69 80 ILE A O 1
ATOM 638 N N . ALA A 1 81 ? 8.745 -5.848 11.573 1.00 80.00 81 ALA A N 1
ATOM 639 C CA . ALA A 1 81 ? 9.919 -6.570 12.066 1.00 80.00 81 ALA A CA 1
ATOM 640 C C . ALA A 1 81 ? 10.351 -6.157 13.492 1.00 80.00 81 ALA A C 1
ATOM 642 O O . ALA A 1 81 ? 11.030 -6.924 14.172 1.00 80.00 81 ALA A O 1
ATOM 643 N N . HIS A 1 82 ? 9.948 -4.970 13.957 1.00 71.06 82 HIS A N 1
ATOM 644 C CA . HIS A 1 82 ? 10.279 -4.423 15.273 1.00 71.06 82 HIS A CA 1
ATOM 645 C C . HIS A 1 82 ? 9.075 -4.299 16.234 1.00 71.06 82 HIS A C 1
ATOM 647 O O . HIS A 1 82 ? 9.270 -3.813 17.345 1.00 71.06 82 HIS A O 1
ATOM 653 N N . ASN A 1 83 ? 7.873 -4.761 15.843 1.00 65.81 83 ASN A N 1
ATOM 654 C CA . ASN A 1 83 ? 6.588 -4.896 16.570 1.00 65.81 83 ASN A CA 1
ATOM 655 C C . ASN A 1 83 ? 6.077 -3.706 17.421 1.00 65.81 83 ASN A C 1
ATOM 657 O O . ASN A 1 83 ? 4.935 -3.286 17.256 1.00 65.81 83 ASN A O 1
ATOM 661 N N . ALA A 1 84 ? 6.876 -3.135 18.322 1.00 60.69 84 ALA A N 1
ATOM 662 C CA . ALA A 1 84 ? 6.465 -2.087 19.259 1.00 60.69 84 ALA A CA 1
ATOM 663 C C . ALA A 1 84 ? 6.185 -0.728 18.590 1.00 60.69 84 ALA A C 1
ATOM 665 O O . ALA A 1 84 ? 5.370 0.048 19.082 1.00 60.69 84 ALA A O 1
ATOM 666 N N . VAL A 1 85 ? 6.839 -0.432 17.463 1.00 62.97 85 VAL A N 1
ATOM 667 C CA . VAL A 1 85 ? 6.704 0.868 16.774 1.00 62.97 85 VAL A CA 1
ATOM 668 C C . VAL A 1 85 ? 5.471 0.908 15.858 1.00 62.97 85 VAL A C 1
ATOM 670 O O . VAL A 1 85 ? 4.934 1.979 15.590 1.00 62.97 85 VAL A O 1
ATOM 673 N N . VAL A 1 86 ? 4.983 -0.257 15.415 1.00 68.62 86 VAL A N 1
ATOM 674 C CA . VAL A 1 86 ? 3.857 -0.396 14.470 1.00 68.62 86 VAL A CA 1
ATOM 675 C C . VAL A 1 86 ? 2.572 0.227 15.004 1.00 68.62 86 VAL A C 1
ATOM 677 O O . VAL A 1 86 ? 1.858 0.895 14.263 1.00 68.62 86 VAL A O 1
ATOM 680 N N . LEU A 1 87 ? 2.284 -0.003 16.288 1.00 64.62 87 LEU A N 1
ATOM 681 C CA . LEU A 1 87 ? 1.000 0.335 16.908 1.00 64.62 87 LEU A CA 1
ATOM 682 C C . LEU A 1 87 ? 0.746 1.841 17.011 1.00 64.62 87 LEU A C 1
ATOM 684 O O . LEU A 1 87 ? -0.404 2.250 17.095 1.00 64.62 87 LEU A O 1
ATOM 688 N N . ASP A 1 88 ? 1.805 2.645 17.005 1.00 63.84 88 ASP A N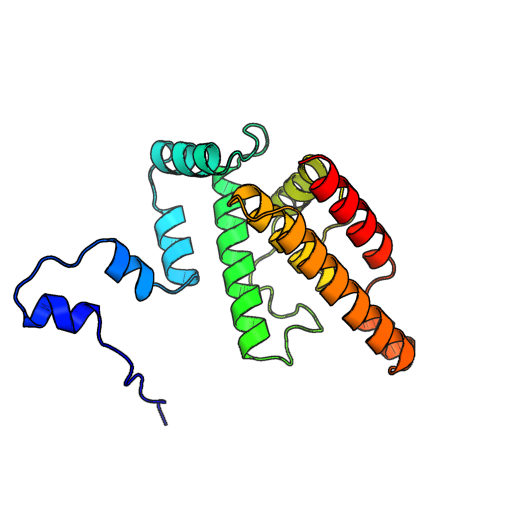 1
ATOM 689 C CA . ASP A 1 88 ? 1.737 4.099 17.173 1.00 63.84 88 ASP A CA 1
ATOM 690 C C . ASP A 1 88 ? 2.202 4.835 15.910 1.00 63.84 88 ASP A C 1
ATOM 692 O O . ASP A 1 88 ? 2.527 6.012 15.966 1.00 63.84 88 ASP A O 1
ATOM 696 N N . VAL A 1 89 ? 2.335 4.124 14.777 1.00 70.88 89 VAL A N 1
ATOM 697 C CA . VAL A 1 89 ? 2.727 4.644 13.445 1.00 70.88 89 VAL A CA 1
ATOM 698 C C . VAL A 1 89 ? 3.975 5.542 13.393 1.00 70.88 89 VAL A C 1
ATOM 700 O O . VAL A 1 89 ? 4.314 6.090 12.349 1.00 70.88 89 VAL A O 1
ATOM 703 N N . ARG A 1 90 ? 4.739 5.632 14.488 1.00 68.50 90 ARG A N 1
ATOM 704 C CA . ARG A 1 90 ? 5.967 6.433 14.641 1.00 68.50 90 ARG A CA 1
ATOM 705 C C . ARG A 1 90 ? 7.110 5.975 13.738 1.00 68.50 90 ARG A C 1
ATOM 707 O O . ARG A 1 90 ? 8.137 6.638 13.663 1.00 68.50 90 ARG A O 1
ATOM 714 N N . PHE A 1 91 ? 6.938 4.842 13.062 1.00 67.75 91 PHE A N 1
ATOM 715 C CA . PHE A 1 91 ? 7.866 4.333 12.062 1.00 67.75 91 PHE A CA 1
ATOM 716 C C . PHE A 1 91 ? 7.800 5.095 10.736 1.00 67.75 91 PHE A C 1
ATOM 718 O O . PHE A 1 91 ? 8.659 4.861 9.892 1.00 67.75 91 PHE A O 1
ATOM 725 N N . GLN A 1 92 ? 6.797 5.953 10.519 1.00 70.88 92 GLN A N 1
ATOM 726 C CA . GLN A 1 92 ? 6.730 6.776 9.315 1.00 70.88 92 GLN A CA 1
ATOM 727 C C . GLN A 1 92 ? 7.934 7.731 9.285 1.00 70.88 92 GLN A C 1
ATOM 729 O O . GLN A 1 92 ? 7.990 8.716 10.019 1.00 70.88 92 GLN A O 1
ATOM 734 N N . THR A 1 93 ? 8.952 7.410 8.481 1.00 61.06 93 THR A N 1
ATOM 735 C CA . THR A 1 93 ? 10.182 8.219 8.398 1.00 61.06 93 THR A CA 1
ATOM 736 C C . THR A 1 93 ? 10.114 9.280 7.301 1.00 61.06 93 THR A C 1
ATOM 738 O O . THR A 1 93 ? 10.944 10.186 7.261 1.00 61.06 93 THR A O 1
ATOM 741 N N . GLY A 1 94 ? 9.092 9.212 6.446 1.00 57.44 94 GLY A N 1
ATOM 742 C CA . GLY A 1 94 ? 8.706 10.260 5.510 1.00 57.44 94 GLY A CA 1
ATOM 743 C C . GLY A 1 94 ? 7.200 10.479 5.565 1.00 57.44 94 GLY A C 1
ATOM 744 O O . GLY A 1 94 ? 6.446 9.541 5.817 1.00 57.44 94 GLY A O 1
ATOM 745 N N . ALA A 1 95 ? 6.754 11.713 5.331 1.00 56.12 95 ALA A N 1
ATOM 746 C CA . ALA A 1 95 ? 5.334 11.986 5.172 1.00 56.12 95 ALA A CA 1
ATOM 747 C C . ALA A 1 95 ? 4.823 11.169 3.979 1.00 56.12 95 ALA A C 1
ATOM 749 O O . ALA A 1 95 ? 5.220 11.431 2.840 1.00 56.12 95 ALA A O 1
ATOM 750 N N . VAL A 1 96 ? 3.971 10.169 4.227 1.00 64.75 96 VAL A N 1
ATOM 751 C CA . VAL A 1 96 ? 3.181 9.590 3.142 1.00 64.75 96 VAL A CA 1
ATOM 752 C C . VAL A 1 96 ? 2.331 10.737 2.611 1.00 64.75 96 VAL A C 1
ATOM 754 O O . VAL A 1 96 ? 1.494 11.296 3.318 1.00 64.75 96 VAL A O 1
ATOM 757 N N . ASN A 1 97 ? 2.675 11.189 1.410 1.00 68.81 97 ASN A N 1
ATOM 758 C CA . ASN A 1 97 ? 2.184 12.446 0.878 1.00 68.81 97 ASN A CA 1
ATOM 759 C C . ASN A 1 97 ? 0.663 12.378 0.691 1.00 68.81 97 ASN A C 1
ATOM 761 O O . ASN A 1 97 ? 0.108 11.329 0.360 1.00 68.81 97 ASN A O 1
ATOM 765 N N . THR A 1 98 ? 0.007 13.528 0.819 1.00 78.62 98 THR A N 1
ATOM 766 C CA . THR A 1 98 ? -1.409 13.746 0.488 1.00 78.62 98 THR A CA 1
ATOM 767 C C . THR A 1 98 ? -1.828 13.124 -0.851 1.00 78.62 98 THR A C 1
ATOM 769 O O . THR A 1 98 ? -2.963 12.673 -0.985 1.00 78.62 98 THR A O 1
ATOM 772 N N . GLY A 1 99 ? -0.907 13.014 -1.815 1.00 86.25 99 GLY A N 1
ATOM 773 C CA . GLY A 1 99 ? -1.149 12.341 -3.089 1.00 86.25 99 GLY A CA 1
ATOM 774 C C . GLY A 1 99 ? -1.485 10.848 -2.970 1.00 86.25 99 GLY A C 1
ATOM 775 O O . GLY A 1 99 ? -2.364 10.376 -3.687 1.00 86.25 99 GLY A O 1
ATOM 776 N N . VAL A 1 100 ? -0.847 10.089 -2.069 1.00 92.00 100 VAL A N 1
ATOM 777 C CA . VAL A 1 100 ? -1.189 8.665 -1.861 1.00 92.00 100 VAL A CA 1
ATOM 778 C C . VAL A 1 100 ? -2.565 8.546 -1.207 1.00 92.00 100 VAL A C 1
ATOM 780 O O . VAL A 1 100 ? -3.365 7.695 -1.594 1.00 92.00 100 VAL A O 1
ATOM 783 N N . SER A 1 101 ? -2.889 9.437 -0.268 1.00 92.75 101 SER A N 1
ATOM 784 C CA . SER A 1 101 ? -4.230 9.511 0.321 1.00 92.75 101 SER A CA 1
ATOM 785 C C . SER A 1 101 ? -5.298 9.832 -0.726 1.00 92.75 101 SER A C 1
ATOM 787 O O . SER A 1 101 ? -6.371 9.229 -0.722 1.00 92.75 101 SER A O 1
ATOM 789 N N . GLN A 1 102 ? -5.009 10.753 -1.650 1.00 92.94 102 GLN A N 1
ATOM 790 C CA . GLN A 1 102 ? -5.906 11.087 -2.754 1.00 92.94 102 GLN A CA 1
ATOM 791 C C . GLN A 1 102 ? -6.076 9.907 -3.718 1.00 92.94 102 GLN A C 1
ATOM 793 O O . GLN A 1 102 ? -7.207 9.615 -4.102 1.00 92.94 102 GLN A O 1
ATOM 798 N N . LEU A 1 103 ? -4.992 9.195 -4.048 1.00 95.25 103 LEU A N 1
ATOM 799 C CA . LEU A 1 103 ? -5.039 7.976 -4.858 1.00 95.25 103 LEU A CA 1
ATOM 800 C C . LEU A 1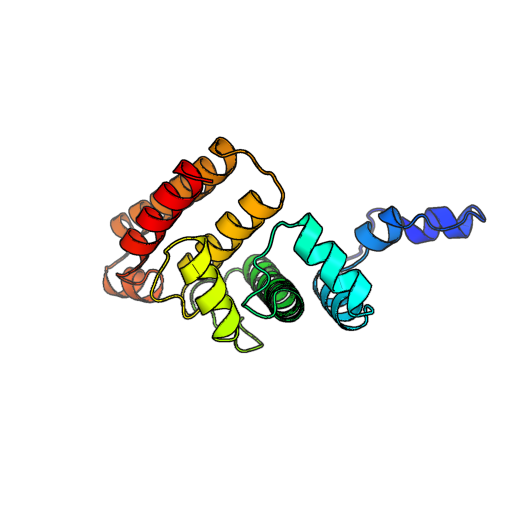 103 ? -5.951 6.932 -4.213 1.00 95.25 103 LEU A C 1
ATOM 802 O O . LEU A 1 103 ? -6.865 6.432 -4.861 1.00 95.25 103 LEU A O 1
ATOM 806 N N . LEU A 1 104 ? -5.755 6.639 -2.926 1.00 95.88 104 LEU A N 1
ATOM 807 C CA . LEU A 1 104 ? -6.585 5.663 -2.222 1.00 95.88 104 LEU A CA 1
ATOM 808 C C . LEU A 1 104 ? -8.048 6.098 -2.182 1.00 95.88 104 LEU A C 1
ATOM 810 O O . LEU A 1 104 ? -8.929 5.280 -2.444 1.00 95.88 104 LEU A O 1
ATOM 814 N N . LYS A 1 105 ? -8.326 7.380 -1.939 1.00 95.31 105 LYS A N 1
ATOM 815 C CA . LYS A 1 105 ? -9.693 7.906 -1.975 1.00 95.31 105 LYS A CA 1
ATOM 816 C C . LYS A 1 105 ? -10.339 7.744 -3.350 1.00 95.31 105 LYS A C 1
ATOM 818 O O . LYS A 1 105 ? -11.482 7.302 -3.414 1.00 95.31 105 LYS A O 1
ATOM 823 N N . GLN A 1 106 ? -9.631 8.099 -4.422 1.00 95.00 106 GLN A N 1
ATOM 824 C CA . GLN A 1 106 ? -10.139 8.018 -5.792 1.00 95.00 106 GLN A CA 1
ATOM 825 C C . GLN A 1 106 ? -10.421 6.567 -6.199 1.00 95.00 106 GLN A C 1
ATOM 827 O O . GLN A 1 106 ? -11.484 6.273 -6.734 1.00 95.00 106 GLN A O 1
ATOM 832 N N . GLU A 1 107 ? -9.489 5.665 -5.906 1.00 95.38 107 GLU A N 1
ATOM 833 C CA . GLU A 1 107 ? -9.518 4.304 -6.440 1.00 95.38 107 GLU A CA 1
ATOM 834 C C . GLU A 1 107 ? -10.334 3.340 -5.577 1.00 95.38 107 GLU A C 1
ATOM 836 O O . GLU A 1 107 ? -10.949 2.411 -6.095 1.00 95.38 107 GLU A O 1
ATOM 841 N N . THR A 1 108 ? -10.346 3.544 -4.257 1.00 96.25 108 THR A N 1
ATOM 842 C CA . THR A 1 108 ? -10.985 2.618 -3.304 1.00 96.25 108 THR A CA 1
ATOM 843 C C . THR A 1 108 ? -12.221 3.196 -2.618 1.00 96.25 108 THR A C 1
ATOM 845 O O . THR A 1 108 ? -12.942 2.465 -1.942 1.00 96.25 108 THR A O 1
ATOM 848 N N . GLY A 1 109 ? -12.465 4.506 -2.732 1.00 95.50 109 GLY A N 1
ATOM 849 C CA . GLY A 1 109 ? -13.520 5.199 -1.986 1.00 95.50 109 GLY A CA 1
ATOM 850 C C . GLY A 1 109 ? -13.215 5.400 -0.495 1.00 95.50 109 GLY A C 1
ATOM 851 O O . GLY A 1 109 ? -14.028 5.986 0.222 1.00 95.50 109 GLY A O 1
ATOM 852 N N . VAL A 1 110 ? -12.056 4.948 -0.001 1.00 95.44 110 VAL A N 1
ATOM 853 C CA . VAL A 1 110 ? -11.651 5.118 1.401 1.00 95.44 110 VAL A CA 1
ATOM 854 C C . VAL A 1 110 ? -11.304 6.584 1.670 1.00 95.44 110 VAL A C 1
ATOM 856 O O . VAL A 1 110 ? -10.367 7.139 1.102 1.00 95.44 110 VAL A O 1
ATOM 859 N N . SER A 1 111 ? -12.056 7.228 2.561 1.00 91.44 111 SER A N 1
ATOM 860 C CA . SER A 1 111 ? -11.838 8.619 2.966 1.00 91.44 111 SER A CA 1
ATOM 861 C C . SER A 1 111 ? -11.076 8.727 4.293 1.00 91.44 111 SER A C 1
ATOM 863 O O . SER A 1 111 ? -11.038 7.789 5.090 1.00 91.44 111 SER A O 1
ATOM 865 N N . GLY A 1 112 ? -10.454 9.888 4.537 1.00 88.75 112 GLY A N 1
ATOM 866 C CA . GLY A 1 112 ? -9.740 10.157 5.793 1.00 88.75 112 GLY A CA 1
ATOM 867 C C . GLY A 1 112 ? -8.484 9.303 5.992 1.00 88.75 112 GLY A C 1
ATOM 868 O O . GLY A 1 112 ? -8.196 8.901 7.118 1.00 88.75 112 GLY A O 1
ATOM 869 N N . VAL A 1 113 ? -7.785 8.987 4.898 1.00 91.06 113 VAL A N 1
ATOM 870 C CA . VAL A 1 113 ? -6.473 8.332 4.932 1.00 91.06 113 VAL A CA 1
ATOM 871 C C . VAL A 1 113 ? -5.421 9.388 5.250 1.00 91.06 113 VAL A C 1
ATOM 873 O O . VAL A 1 113 ? -5.153 10.265 4.427 1.00 91.06 113 VAL A O 1
ATOM 876 N N . ASP A 1 114 ? -4.843 9.316 6.442 1.00 89.19 114 ASP A N 1
ATOM 877 C CA . ASP A 1 114 ? -3.785 10.216 6.915 1.00 89.19 114 ASP A CA 1
ATOM 878 C C . ASP A 1 114 ? -2.506 9.459 7.301 1.00 89.19 114 ASP A C 1
ATOM 880 O O . ASP A 1 114 ? -1.527 10.077 7.712 1.00 89.19 114 ASP A O 1
ATOM 884 N N . PHE A 1 115 ? -2.512 8.127 7.155 1.00 88.31 115 PHE A N 1
ATOM 885 C CA . PHE A 1 115 ? -1.439 7.218 7.561 1.00 88.31 115 PHE A CA 1
ATOM 886 C C . PHE A 1 115 ? -1.065 7.340 9.042 1.00 88.31 115 PHE A C 1
ATOM 888 O O . PHE A 1 115 ? -0.001 6.879 9.458 1.00 88.31 115 PHE A O 1
ATOM 895 N N . ALA A 1 116 ? -1.968 7.893 9.860 1.00 84.75 116 ALA A N 1
ATOM 896 C CA . ALA A 1 116 ? -1.765 8.038 11.292 1.00 84.75 116 ALA A CA 1
ATOM 897 C C . ALA A 1 116 ? -2.354 6.871 12.114 1.00 84.75 116 ALA A C 1
ATOM 899 O O . ALA A 1 116 ? -2.374 6.934 13.340 1.00 84.75 116 ALA A O 1
ATOM 900 N N . ASP A 1 117 ? -2.833 5.807 11.465 1.00 85.88 117 ASP A N 1
ATOM 901 C CA . ASP A 1 117 ? -3.146 4.526 12.103 1.00 85.88 117 ASP A CA 1
ATOM 902 C C . ASP A 1 117 ? -2.952 3.347 11.131 1.00 85.88 117 ASP A C 1
ATOM 904 O O . ASP A 1 117 ? -2.859 3.522 9.914 1.00 85.88 117 ASP A O 1
ATOM 908 N N . ILE A 1 118 ? -2.884 2.122 11.660 1.00 88.06 118 ILE A N 1
ATOM 909 C CA . ILE A 1 118 ? -2.583 0.927 10.857 1.00 88.06 118 ILE A CA 1
ATOM 910 C C . ILE A 1 118 ? -3.659 0.583 9.815 1.00 88.06 118 ILE A C 1
ATOM 912 O O . ILE A 1 118 ? -3.353 -0.072 8.818 1.00 88.06 118 ILE A O 1
ATOM 916 N N . THR A 1 119 ? -4.902 1.042 9.991 1.00 92.31 119 THR A N 1
ATOM 917 C CA . THR A 1 119 ? -5.988 0.784 9.031 1.00 92.31 119 THR A CA 1
ATOM 918 C C . THR A 1 119 ? -5.665 1.373 7.660 1.00 92.31 119 THR A C 1
ATOM 920 O O . THR A 1 119 ? -6.020 0.786 6.639 1.00 92.31 119 THR A O 1
ATOM 923 N N . ASP A 1 120 ? -4.952 2.499 7.616 1.00 92.31 120 ASP A N 1
ATOM 924 C CA . ASP A 1 120 ? -4.544 3.142 6.362 1.00 92.31 120 ASP A CA 1
ATOM 925 C C . ASP A 1 120 ? -3.518 2.315 5.591 1.00 92.31 120 ASP A C 1
ATOM 927 O O . ASP A 1 120 ? -3.599 2.191 4.368 1.00 92.31 120 ASP A O 1
ATOM 931 N N . TYR A 1 121 ? -2.604 1.663 6.306 1.00 92.81 121 TYR A N 1
ATOM 932 C CA . TYR A 1 121 ? -1.652 0.734 5.705 1.00 92.81 121 TYR A CA 1
ATOM 933 C C . TYR A 1 121 ? -2.352 -0.531 5.194 1.00 92.81 121 TYR A C 1
ATOM 935 O O . TYR A 1 121 ? -1.995 -1.041 4.133 1.00 92.81 121 TYR A O 1
ATOM 943 N N . VAL A 1 122 ? -3.398 -1.006 5.882 1.00 94.62 122 VAL A N 1
ATOM 944 C CA . VAL A 1 122 ? -4.246 -2.103 5.381 1.00 94.62 122 VAL A CA 1
ATOM 945 C C . VAL A 1 122 ? -4.992 -1.684 4.111 1.00 94.62 122 VAL A C 1
ATOM 947 O O . VAL A 1 122 ? -5.037 -2.459 3.156 1.00 94.62 122 VAL A O 1
ATOM 950 N N . ALA A 1 123 ? -5.522 -0.458 4.052 1.00 96.12 123 ALA A N 1
ATOM 951 C CA . ALA A 1 123 ? -6.156 0.070 2.845 1.00 96.12 123 ALA A CA 1
ATOM 952 C C . ALA A 1 123 ? -5.175 0.134 1.664 1.00 96.12 123 ALA A C 1
ATOM 954 O O . ALA A 1 123 ? -5.505 -0.316 0.564 1.00 96.12 123 ALA A O 1
ATOM 955 N N . LEU A 1 124 ? -3.950 0.609 1.911 1.00 96.06 124 LEU A N 1
ATOM 956 C CA . LEU A 1 124 ? -2.880 0.624 0.916 1.00 96.06 124 LEU A CA 1
ATOM 957 C C . LEU A 1 124 ? -2.524 -0.786 0.421 1.00 96.06 124 LEU A C 1
ATOM 959 O O . LEU A 1 124 ? -2.397 -0.998 -0.785 1.00 96.06 124 LEU A O 1
ATOM 963 N N . LEU A 1 125 ? -2.399 -1.759 1.327 1.00 96.25 125 LEU A N 1
ATOM 964 C CA . LEU A 1 125 ? -2.114 -3.147 0.962 1.00 96.25 125 LEU A CA 1
ATOM 965 C C . LEU A 1 125 ? -3.224 -3.753 0.101 1.00 96.25 125 LEU A C 1
ATOM 967 O O . LEU A 1 125 ? -2.932 -4.349 -0.931 1.00 96.25 125 LEU A O 1
ATOM 971 N N . VAL A 1 126 ? -4.491 -3.584 0.485 1.00 97.69 126 VAL A N 1
ATOM 972 C CA . VAL A 1 126 ? -5.629 -4.103 -0.292 1.00 97.69 126 VAL A CA 1
ATOM 973 C C . VAL A 1 126 ? -5.658 -3.498 -1.696 1.00 97.69 126 VAL A C 1
ATOM 975 O O . VAL A 1 126 ? -5.853 -4.232 -2.667 1.00 97.69 126 VAL A O 1
ATOM 978 N N . TYR A 1 127 ? -5.427 -2.187 -1.818 1.00 97.31 127 TYR A N 1
ATOM 979 C CA . TYR A 1 127 ? -5.307 -1.513 -3.111 1.00 97.31 127 TYR A CA 1
ATOM 980 C C . TYR A 1 127 ? -4.213 -2.149 -3.981 1.00 97.31 127 TYR A C 1
ATOM 982 O O . TYR A 1 127 ? -4.471 -2.529 -5.124 1.00 97.31 127 TYR A O 1
ATOM 990 N N . LEU A 1 128 ? -3.009 -2.328 -3.431 1.00 96.38 128 LEU A N 1
ATOM 991 C CA . LEU A 1 128 ? -1.883 -2.896 -4.171 1.00 96.38 128 LEU A CA 1
ATOM 992 C C . LEU A 1 128 ? -2.097 -4.350 -4.571 1.00 96.38 128 LEU A C 1
ATOM 994 O O . LEU A 1 128 ? -1.797 -4.706 -5.705 1.00 96.38 128 LEU A O 1
ATOM 998 N N . LEU A 1 129 ? -2.654 -5.178 -3.686 1.00 96.38 129 LEU A N 1
ATOM 999 C CA . LEU A 1 129 ? -2.967 -6.570 -4.007 1.00 96.38 129 LEU A CA 1
ATOM 1000 C C . LEU A 1 129 ? -3.922 -6.653 -5.205 1.00 96.38 129 LEU A C 1
ATOM 1002 O O . LEU A 1 129 ? -3.691 -7.438 -6.123 1.00 96.38 129 LEU A O 1
ATOM 1006 N N . ARG A 1 130 ? -4.947 -5.790 -5.259 1.00 96.19 130 ARG A N 1
ATOM 1007 C CA . ARG A 1 130 ? -5.839 -5.718 -6.427 1.00 96.19 130 ARG A CA 1
ATOM 1008 C C . ARG A 1 130 ? -5.109 -5.274 -7.693 1.00 96.19 130 ARG A C 1
ATOM 1010 O O . ARG A 1 130 ? -5.320 -5.883 -8.738 1.00 96.19 130 ARG A O 1
ATOM 1017 N N . ARG A 1 131 ? -4.222 -4.278 -7.599 1.00 95.06 131 ARG A N 1
ATOM 1018 C CA . ARG A 1 131 ? -3.391 -3.801 -8.725 1.00 95.06 131 ARG A CA 1
ATOM 1019 C C . ARG A 1 131 ? -2.390 -4.849 -9.222 1.00 95.06 131 ARG A C 1
ATOM 1021 O O . ARG A 1 131 ? -2.086 -4.884 -10.405 1.00 95.06 131 ARG A O 1
ATOM 1028 N N . MET A 1 132 ? -1.930 -5.737 -8.344 1.00 94.25 132 MET A N 1
ATOM 1029 C CA . MET A 1 132 ? -1.032 -6.852 -8.669 1.00 94.25 132 MET A CA 1
ATOM 1030 C C . MET A 1 132 ? -1.768 -8.123 -9.130 1.00 94.25 132 MET A C 1
ATOM 1032 O O . MET A 1 132 ? -1.128 -9.144 -9.365 1.00 94.25 132 MET A O 1
ATOM 1036 N N . GLY A 1 133 ? -3.099 -8.090 -9.256 1.00 94.75 133 GLY A N 1
ATOM 1037 C CA . GLY A 1 133 ? -3.883 -9.209 -9.788 1.00 94.75 133 GLY A CA 1
ATOM 1038 C C . GLY A 1 133 ? -4.271 -10.295 -8.776 1.00 94.75 133 GLY A C 1
ATOM 1039 O O . GLY A 1 133 ? -4.809 -11.321 -9.188 1.00 94.75 133 GLY A O 1
ATOM 1040 N N . PHE A 1 134 ? -4.073 -10.082 -7.469 1.00 96.62 134 PHE A N 1
ATOM 1041 C CA . PHE A 1 134 ? -4.522 -11.026 -6.431 1.00 96.62 134 PHE A CA 1
ATOM 1042 C C . PHE A 1 134 ? -6.041 -11.163 -6.433 1.00 96.62 134 PHE A C 1
ATOM 1044 O O . PHE A 1 134 ? -6.753 -10.182 -6.621 1.00 96.62 134 PHE A O 1
ATOM 1051 N N . SER A 1 135 ? -6.571 -12.353 -6.178 1.00 96.75 135 SER A N 1
ATOM 1052 C CA . SER A 1 135 ? -8.004 -12.626 -6.264 1.00 96.75 135 SER A CA 1
ATOM 1053 C C . SER A 1 135 ? -8.842 -11.799 -5.276 1.00 96.75 135 SER A C 1
ATOM 1055 O O . SER A 1 135 ? -8.406 -11.421 -4.185 1.00 96.75 135 SER A O 1
ATOM 1057 N N . LYS A 1 136 ? -10.124 -11.584 -5.613 1.00 97.00 136 LYS A N 1
ATOM 1058 C CA . LYS A 1 136 ? -11.090 -10.962 -4.686 1.00 97.00 136 LYS A CA 1
ATOM 1059 C C . LYS A 1 136 ? -11.177 -11.722 -3.362 1.00 97.00 136 LYS A C 1
ATOM 1061 O O . LYS A 1 136 ? -11.434 -11.120 -2.323 1.00 97.00 136 LYS A O 1
ATOM 1066 N N . THR A 1 137 ? -10.999 -13.040 -3.404 1.00 97.19 137 THR A N 1
ATOM 1067 C CA . THR A 1 137 ? -11.028 -13.908 -2.225 1.00 97.19 137 THR A CA 1
ATOM 1068 C C . THR A 1 137 ? -9.871 -13.593 -1.284 1.00 97.19 137 THR A C 1
ATOM 1070 O O . THR A 1 137 ? -10.125 -13.352 -0.108 1.00 97.19 137 THR A O 1
ATOM 1073 N N . GLU A 1 138 ? -8.641 -13.495 -1.792 1.00 97.00 138 GLU A N 1
ATOM 1074 C CA . GLU A 1 138 ? -7.460 -13.150 -0.985 1.00 97.00 138 GLU A CA 1
ATOM 1075 C C . GLU A 1 138 ? -7.600 -11.763 -0.345 1.00 97.00 138 GLU A C 1
ATOM 1077 O O . GLU A 1 138 ? -7.391 -11.601 0.859 1.00 97.00 138 GLU A O 1
ATOM 1082 N N . CYS A 1 139 ? -8.057 -10.762 -1.105 1.00 97.81 139 CYS A N 1
ATOM 1083 C CA . CYS A 1 139 ? -8.290 -9.427 -0.553 1.00 97.81 139 CYS A CA 1
ATOM 1084 C C . CYS A 1 139 ? -9.394 -9.421 0.519 1.00 97.81 139 CYS A C 1
ATOM 1086 O O . CYS A 1 139 ? -9.251 -8.759 1.548 1.00 97.81 139 CYS A O 1
ATOM 1088 N N . ARG A 1 140 ? -10.489 -10.172 0.325 1.00 97.25 140 ARG A N 1
ATOM 1089 C CA . ARG A 1 140 ? -11.554 -10.302 1.338 1.00 97.25 140 ARG A CA 1
ATOM 1090 C C . ARG A 1 140 ? -11.069 -11.014 2.595 1.00 97.25 140 ARG A C 1
ATOM 1092 O O . ARG A 1 140 ? -11.455 -10.603 3.685 1.00 97.25 140 ARG A O 1
ATOM 1099 N N . GLN A 1 141 ? -10.231 -12.038 2.454 1.00 97.69 141 GLN A N 1
ATOM 1100 C CA . GLN A 1 141 ? -9.625 -12.741 3.583 1.00 97.69 141 GLN A CA 1
ATOM 1101 C C . GLN A 1 141 ? -8.724 -11.810 4.397 1.00 97.69 141 GLN A C 1
ATOM 1103 O O . GLN A 1 141 ? -8.842 -11.790 5.619 1.00 97.69 141 GLN A O 1
ATOM 1108 N N . LEU A 1 142 ? -7.905 -10.979 3.741 1.00 97.06 142 LEU A N 1
ATOM 1109 C CA . LEU A 1 142 ? -7.096 -9.968 4.428 1.00 97.06 142 LEU A CA 1
ATOM 1110 C C . LEU A 1 142 ? -7.973 -8.985 5.220 1.00 97.06 142 LEU A C 1
ATOM 1112 O O . LEU A 1 142 ? -7.725 -8.752 6.403 1.00 97.06 142 LEU A O 1
ATOM 1116 N N . ILE A 1 143 ? -9.026 -8.448 4.592 1.00 97.88 143 ILE A N 1
ATOM 1117 C CA . ILE A 1 143 ? -9.953 -7.513 5.247 1.00 97.88 143 ILE A CA 1
ATOM 1118 C C . ILE A 1 143 ? -10.651 -8.180 6.441 1.00 97.88 143 ILE A C 1
ATOM 1120 O O . ILE A 1 143 ? -10.733 -7.584 7.511 1.00 97.88 143 ILE A O 1
ATOM 1124 N N . ALA A 1 144 ? -11.155 -9.406 6.277 1.00 97.38 144 ALA A N 1
ATOM 1125 C CA . ALA A 1 144 ? -11.854 -10.137 7.335 1.00 97.38 144 ALA A CA 1
ATOM 1126 C C . ALA A 1 144 ? -10.925 -10.524 8.496 1.00 97.38 144 ALA A C 1
ATOM 1128 O O . ALA A 1 144 ? -11.321 -10.435 9.658 1.00 97.38 144 ALA A O 1
ATOM 1129 N N . GLY A 1 145 ? -9.683 -10.912 8.197 1.00 97.50 145 GLY A N 1
ATOM 1130 C CA . GLY A 1 145 ? -8.669 -11.203 9.208 1.00 97.50 145 GLY A CA 1
ATOM 1131 C C . GLY A 1 145 ? -8.330 -9.968 10.039 1.00 97.50 145 GLY A C 1
ATOM 1132 O O . GLY A 1 145 ? -8.301 -10.041 11.266 1.00 97.50 145 GLY A O 1
ATOM 1133 N N . TYR A 1 146 ? -8.157 -8.817 9.385 1.00 95.88 146 TYR A N 1
ATOM 1134 C CA . TYR A 1 146 ? -7.943 -7.555 10.086 1.00 95.88 146 TYR A CA 1
ATOM 1135 C C . TYR A 1 146 ? -9.153 -7.152 10.945 1.00 95.88 146 TYR A C 1
ATOM 1137 O O . TYR A 1 146 ? -8.976 -6.832 12.118 1.00 95.88 146 TYR A O 1
ATOM 1145 N N . ASP A 1 147 ? -10.374 -7.246 10.404 1.00 95.94 147 ASP A N 1
ATOM 1146 C CA . ASP A 1 147 ? -11.617 -6.958 11.141 1.00 95.94 147 ASP A CA 1
ATOM 1147 C C . ASP A 1 147 ? -11.753 -7.840 12.398 1.00 95.94 147 ASP A C 1
ATOM 1149 O O . ASP A 1 147 ? -12.076 -7.373 13.487 1.00 95.94 147 ASP A O 1
ATOM 1153 N N . SER A 1 148 ? -11.398 -9.122 12.279 1.00 96.38 148 SER A N 1
ATOM 1154 C CA . SER A 1 148 ? -11.415 -10.062 13.406 1.00 96.38 148 SER A CA 1
ATOM 1155 C C . SER A 1 148 ? -10.389 -9.697 14.486 1.00 96.38 148 SER A C 1
ATOM 1157 O O . SER A 1 148 ? -10.673 -9.820 15.677 1.00 96.38 148 SER A O 1
ATOM 1159 N N . ILE A 1 149 ? -9.200 -9.222 14.093 1.00 93.75 149 ILE A N 1
ATOM 1160 C CA . ILE A 1 149 ? -8.166 -8.774 15.039 1.00 93.75 149 ILE A CA 1
ATOM 1161 C C . ILE A 1 149 ? -8.630 -7.529 15.799 1.00 93.75 149 ILE A C 1
ATOM 1163 O O . ILE A 1 149 ? -8.472 -7.481 17.020 1.00 93.75 149 ILE A O 1
ATOM 1167 N N . ILE A 1 150 ? -9.209 -6.536 15.113 1.00 93.31 150 ILE A N 1
ATOM 1168 C CA . ILE A 1 150 ? -9.655 -5.306 15.783 1.00 93.31 150 ILE A CA 1
ATOM 1169 C C . ILE A 1 150 ? -10.839 -5.566 16.718 1.00 93.31 150 ILE A C 1
ATOM 1171 O O . ILE A 1 150 ? -10.858 -5.025 17.820 1.00 93.31 150 ILE A O 1
ATOM 1175 N N . GLU A 1 151 ? -11.784 -6.436 16.352 1.00 93.50 151 GLU A N 1
ATOM 1176 C CA . GLU A 1 151 ? -12.902 -6.784 17.238 1.00 93.50 151 GLU A CA 1
ATOM 1177 C C . GLU A 1 151 ? -12.427 -7.596 18.451 1.00 93.50 151 GLU A C 1
ATOM 1179 O O . GLU A 1 151 ? -12.887 -7.356 19.568 1.00 93.50 151 GLU A O 1
ATOM 1184 N N . ARG A 1 152 ? -11.425 -8.470 18.284 1.00 94.56 152 ARG A N 1
ATOM 1185 C CA . ARG A 1 152 ? -10.772 -9.131 19.421 1.00 94.56 152 ARG A CA 1
ATOM 1186 C C . ARG A 1 152 ? -10.109 -8.118 20.357 1.00 94.56 152 ARG A C 1
ATOM 1188 O O . ARG A 1 152 ? -10.348 -8.153 21.558 1.00 94.56 152 ARG A O 1
ATOM 1195 N N . TYR A 1 153 ? -9.334 -7.170 19.827 1.00 91.44 153 TYR A N 1
ATOM 1196 C CA . TYR A 1 153 ? -8.714 -6.115 20.642 1.00 91.44 153 TYR A CA 1
ATOM 1197 C C . TYR A 1 153 ? -9.743 -5.236 21.343 1.00 91.44 153 TYR A C 1
ATOM 1199 O O . TYR A 1 153 ? -9.518 -4.815 22.473 1.00 91.44 153 TYR A O 1
ATOM 1207 N N . ARG A 1 154 ? -10.885 -4.978 20.704 1.00 92.12 154 ARG A N 1
ATOM 1208 C CA . ARG A 1 154 ? -11.994 -4.252 21.320 1.00 92.12 154 ARG A CA 1
ATOM 1209 C C . ARG A 1 154 ? -12.582 -5.000 22.521 1.00 92.12 154 ARG A C 1
ATOM 1211 O O . ARG A 1 154 ? -13.010 -4.349 23.468 1.00 92.12 154 ARG A O 1
ATOM 1218 N N . ALA A 1 155 ? -12.630 -6.331 22.468 1.00 94.56 155 ALA A N 1
ATOM 1219 C CA . ALA A 1 155 ? -13.137 -7.169 23.554 1.00 94.56 155 ALA A CA 1
ATOM 1220 C C . ALA A 1 155 ? -12.119 -7.357 24.694 1.00 94.56 155 ALA A C 1
ATOM 1222 O O . ALA A 1 155 ? -12.512 -7.448 25.853 1.00 94.56 155 ALA A O 1
ATOM 1223 N N . GLU A 1 156 ? -10.824 -7.412 24.371 1.00 95.00 156 GLU A N 1
ATOM 1224 C CA . GLU A 1 156 ? -9.754 -7.726 25.328 1.00 95.00 156 GLU A CA 1
ATOM 1225 C C . GLU A 1 156 ? -9.129 -6.489 25.996 1.00 95.00 156 GLU A C 1
ATOM 1227 O O . GLU A 1 156 ? -8.609 -6.590 27.108 1.00 95.00 156 GLU A O 1
ATOM 1232 N N . LEU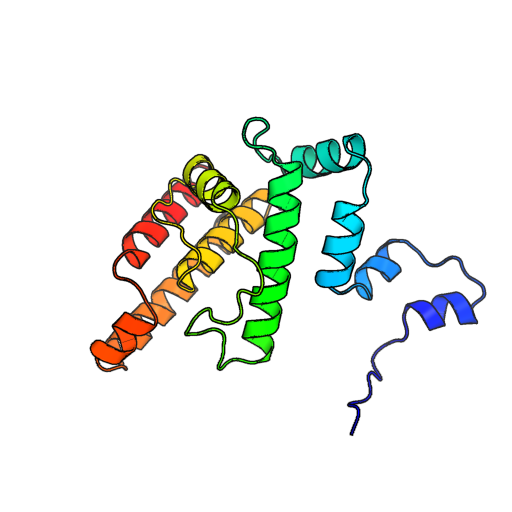 A 1 157 ? -9.151 -5.319 25.344 1.00 91.62 157 LEU A N 1
ATOM 1233 C CA . LEU A 1 157 ? -8.459 -4.120 25.826 1.00 91.62 157 LEU A CA 1
ATOM 1234 C C . LEU A 1 157 ? -9.417 -3.085 26.434 1.00 91.62 157 LEU A C 1
ATOM 1236 O O . LEU A 1 157 ? -10.509 -2.854 25.909 1.00 91.62 157 LEU A O 1
ATOM 1240 N N . PRO A 1 158 ? -8.977 -2.345 27.470 1.00 94.56 158 PRO A N 1
ATOM 1241 C CA . PRO A 1 158 ? -9.656 -1.132 27.903 1.00 94.56 158 PRO A CA 1
ATOM 1242 C C . PRO A 1 158 ? -9.836 -0.141 26.746 1.00 94.56 158 PRO A C 1
ATOM 1244 O O . PRO A 1 158 ? -8.923 0.077 25.943 1.00 94.56 158 PRO A O 1
ATOM 1247 N N . PHE A 1 159 ? -10.999 0.513 26.682 1.00 89.19 159 PHE A N 1
ATOM 1248 C CA . PHE A 1 159 ? -11.356 1.385 25.557 1.00 89.19 159 PHE A CA 1
ATOM 1249 C C . PHE A 1 159 ? -10.328 2.498 25.289 1.00 89.19 159 PHE A C 1
ATOM 1251 O O . PHE A 1 159 ? -10.048 2.812 24.137 1.00 89.19 159 PHE A O 1
ATOM 1258 N N . ASN A 1 160 ? -9.729 3.068 26.338 1.00 89.50 160 ASN A N 1
ATOM 1259 C CA . ASN A 1 160 ? -8.695 4.104 26.236 1.00 89.50 160 ASN A CA 1
ATOM 1260 C C . ASN A 1 160 ? -7.366 3.609 25.633 1.00 89.50 160 ASN A C 1
ATOM 1262 O O . ASN A 1 160 ? -6.571 4.427 25.175 1.00 89.50 160 ASN A O 1
ATOM 1266 N N . VAL A 1 161 ? -7.096 2.302 25.670 1.00 87.88 161 VAL A N 1
ATOM 1267 C CA . VAL A 1 161 ? -5.950 1.675 24.999 1.00 87.88 161 VAL A CA 1
ATOM 1268 C C . VAL A 1 161 ? -6.331 1.342 23.562 1.00 87.88 161 VAL A C 1
ATOM 1270 O O . VAL A 1 161 ? -5.600 1.692 22.640 1.00 87.88 161 VAL A O 1
ATOM 1273 N N . TYR A 1 162 ? -7.509 0.746 23.362 1.00 89.31 162 TYR A N 1
ATOM 1274 C CA . TYR A 1 162 ? -8.029 0.421 22.035 1.00 89.31 162 TYR A CA 1
ATOM 1275 C C . TYR A 1 162 ? -8.090 1.651 21.117 1.00 89.31 162 TYR A C 1
ATOM 1277 O O . TYR A 1 162 ? -7.589 1.610 19.995 1.00 89.31 162 TYR A O 1
ATOM 1285 N N . SER A 1 163 ? -8.641 2.767 21.604 1.00 87.69 163 SER A N 1
ATOM 1286 C CA . SER A 1 163 ? -8.830 3.990 20.814 1.00 87.69 163 SER A CA 1
ATOM 1287 C C . SER A 1 163 ? -7.532 4.712 20.439 1.00 87.69 163 SER A C 1
ATOM 1289 O O . SER A 1 163 ? -7.554 5.560 19.549 1.00 87.69 163 SER A O 1
ATOM 1291 N N . LYS A 1 164 ? -6.401 4.368 21.072 1.00 84.75 164 LYS A N 1
ATOM 1292 C CA . LYS A 1 164 ? -5.065 4.833 20.661 1.00 84.75 164 LYS A CA 1
ATOM 1293 C C . LYS A 1 164 ? -4.511 4.051 19.474 1.00 84.75 164 LYS A C 1
ATOM 1295 O O . LYS A 1 164 ? -3.683 4.579 18.747 1.00 84.75 164 LYS A O 1
ATOM 1300 N N . ILE A 1 165 ? -4.946 2.804 19.304 1.00 83.31 165 ILE A N 1
ATOM 1301 C CA . ILE A 1 165 ? -4.453 1.894 18.264 1.00 83.31 165 ILE A CA 1
ATOM 1302 C C . ILE A 1 165 ? -5.366 1.960 17.037 1.00 83.31 165 ILE A C 1
ATOM 1304 O O . ILE A 1 165 ? -4.894 2.037 15.905 1.00 83.31 165 ILE A O 1
ATOM 1308 N N . ILE A 1 166 ? -6.683 1.919 17.261 1.00 88.94 166 ILE A N 1
ATOM 1309 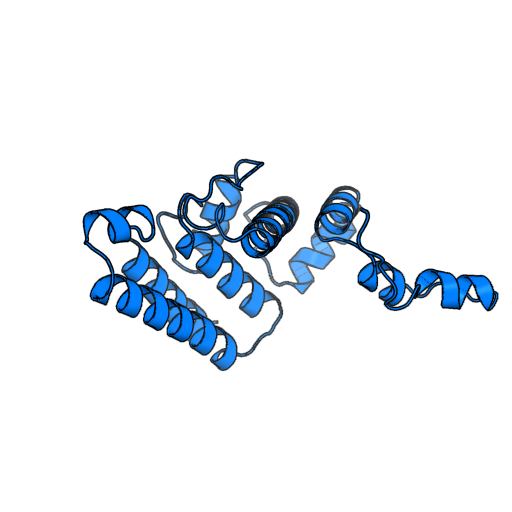C CA . ILE A 1 166 ? -7.698 1.854 16.211 1.00 88.94 166 ILE A CA 1
ATOM 1310 C C . ILE A 1 166 ? -8.586 3.095 16.283 1.00 88.94 166 ILE A C 1
ATOM 1312 O O . ILE A 1 166 ? -9.350 3.283 17.235 1.00 88.94 166 ILE A O 1
ATOM 1316 N N . LYS A 1 167 ? -8.520 3.936 15.245 1.00 88.19 167 LYS A N 1
ATOM 1317 C CA . LYS A 1 167 ? -9.387 5.113 15.121 1.00 88.19 167 LYS A CA 1
ATOM 1318 C C . LYS A 1 167 ? -10.836 4.703 14.839 1.00 88.19 167 LYS A C 1
ATOM 1320 O O . LYS A 1 167 ? -11.118 3.682 14.214 1.00 88.19 167 LYS A O 1
ATOM 1325 N N . THR A 1 168 ? -11.784 5.554 15.231 1.00 86.94 168 THR A N 1
ATOM 1326 C CA . THR A 1 168 ? -13.230 5.338 15.016 1.00 86.94 168 THR A CA 1
ATOM 1327 C C . THR A 1 168 ? -13.619 5.230 13.538 1.00 86.94 168 THR A C 1
ATOM 1329 O O . THR A 1 168 ? -14.630 4.611 13.208 1.00 86.94 168 THR A O 1
ATOM 1332 N N . THR A 1 169 ? -12.800 5.777 12.637 1.00 89.81 169 THR A N 1
ATOM 1333 C CA . THR A 1 169 ? -12.993 5.724 11.183 1.00 89.81 169 THR A CA 1
ATOM 1334 C C . THR A 1 169 ? -12.722 4.343 10.581 1.00 89.81 169 THR A C 1
ATOM 1336 O O . THR A 1 169 ? -13.159 4.089 9.457 1.00 89.81 169 THR A O 1
ATOM 1339 N N . ALA A 1 170 ? -12.077 3.423 11.313 1.00 91.81 170 ALA A N 1
ATOM 1340 C CA . ALA A 1 170 ? -11.639 2.128 10.791 1.00 91.81 170 ALA A CA 1
ATOM 1341 C C . ALA A 1 170 ? -12.772 1.312 10.145 1.00 91.81 170 ALA A C 1
ATOM 1343 O O . ALA A 1 170 ? -12.630 0.827 9.025 1.00 91.81 170 ALA A O 1
ATOM 1344 N N . ARG A 1 171 ? -13.947 1.235 10.786 1.00 92.38 171 ARG A N 1
ATOM 1345 C CA . ARG A 1 171 ? -15.113 0.509 10.240 1.00 92.38 171 ARG A CA 1
ATOM 1346 C C . ARG A 1 171 ? -15.602 1.074 8.903 1.00 92.38 171 ARG A C 1
ATOM 1348 O O . ARG A 1 171 ? -15.976 0.313 8.008 1.00 92.38 171 ARG A O 1
ATOM 1355 N N . GLY A 1 172 ? -15.579 2.400 8.755 1.00 94.88 172 GLY A N 1
ATOM 1356 C CA . GLY A 1 172 ? -15.912 3.066 7.496 1.00 94.88 172 GLY A CA 1
ATOM 1357 C C . GLY A 1 172 ? -14.916 2.702 6.396 1.00 94.88 172 GLY A C 1
ATOM 1358 O O . GLY A 1 172 ? -15.326 2.296 5.308 1.00 94.88 172 GLY A O 1
ATOM 1359 N N . LYS A 1 173 ? -13.613 2.739 6.715 1.00 96.12 173 LYS A N 1
ATOM 1360 C CA . LYS A 1 173 ? -12.533 2.348 5.795 1.00 96.12 173 LYS A CA 1
ATOM 1361 C C . LYS A 1 173 ? -12.692 0.890 5.336 1.00 96.12 173 LYS A C 1
ATOM 1363 O O . LYS A 1 173 ? -12.677 0.626 4.138 1.00 96.12 173 LYS A O 1
ATOM 1368 N N . LEU A 1 174 ? -12.950 -0.051 6.251 1.00 96.62 174 LEU A N 1
ATOM 1369 C CA . LEU A 1 174 ? -13.158 -1.468 5.905 1.00 96.62 174 LEU A CA 1
ATOM 1370 C C . LEU A 1 174 ? -14.398 -1.699 5.037 1.00 96.62 174 LEU A C 1
ATOM 1372 O O . LEU A 1 174 ? -14.381 -2.550 4.148 1.00 96.62 174 LEU A O 1
ATOM 1376 N N . THR A 1 175 ? -15.467 -0.934 5.257 1.00 96.69 175 THR A N 1
ATOM 1377 C CA . THR A 1 175 ? -16.674 -1.010 4.422 1.00 96.69 175 THR A CA 1
ATOM 1378 C C . THR A 1 175 ? -16.384 -0.562 2.990 1.00 96.69 175 THR A C 1
ATOM 1380 O O . THR A 1 175 ? -16.718 -1.286 2.052 1.00 96.69 175 THR A O 1
ATOM 1383 N N . ALA A 1 176 ? -15.693 0.569 2.820 1.00 97.31 176 ALA A N 1
ATOM 1384 C CA . ALA A 1 176 ? -15.270 1.054 1.507 1.00 97.31 176 ALA A CA 1
ATOM 1385 C C . ALA A 1 176 ? -14.331 0.054 0.804 1.00 97.31 176 ALA A C 1
ATOM 1387 O O . ALA A 1 176 ? -14.544 -0.271 -0.362 1.00 97.31 176 ALA A O 1
ATOM 1388 N N . LEU A 1 177 ? -13.374 -0.547 1.523 1.00 97.44 177 LEU A N 1
ATOM 1389 C CA . LEU A 1 177 ? -12.496 -1.582 0.961 1.00 97.44 177 LEU A CA 1
ATOM 1390 C C . LEU A 1 177 ? -13.263 -2.819 0.473 1.00 97.44 177 LEU A C 1
ATOM 1392 O O . LEU A 1 177 ? -12.947 -3.360 -0.585 1.00 97.44 177 LEU A O 1
ATOM 1396 N N . ARG A 1 178 ? -14.292 -3.270 1.204 1.00 97.31 178 ARG A N 1
ATOM 1397 C CA . ARG A 1 178 ? -15.139 -4.395 0.765 1.00 97.31 178 ARG A CA 1
ATOM 1398 C C . ARG A 1 178 ? -15.898 -4.062 -0.517 1.00 97.31 178 ARG A C 1
ATOM 1400 O O . ARG A 1 178 ? -15.992 -4.922 -1.392 1.00 97.31 178 ARG A O 1
ATOM 1407 N N . GLN A 1 179 ? -16.411 -2.837 -0.634 1.00 97.31 179 GLN A N 1
ATOM 1408 C CA . GLN A 1 179 ? -17.083 -2.362 -1.846 1.00 97.31 179 GLN A CA 1
ATOM 1409 C C . GLN A 1 179 ? -16.108 -2.284 -3.025 1.00 97.31 179 GLN A C 1
ATOM 1411 O O . GLN A 1 179 ? -16.394 -2.832 -4.089 1.00 97.31 179 GLN A O 1
ATOM 1416 N N . PHE A 1 180 ? -14.924 -1.704 -2.812 1.00 97.25 180 PHE A N 1
ATOM 1417 C CA . PHE A 1 180 ? -13.847 -1.663 -3.799 1.00 97.25 180 PHE A CA 1
ATOM 1418 C C . PHE A 1 180 ? -13.491 -3.063 -4.315 1.00 97.25 180 PHE A C 1
ATOM 1420 O O . PHE A 1 180 ? -13.531 -3.298 -5.520 1.00 97.25 180 PHE A O 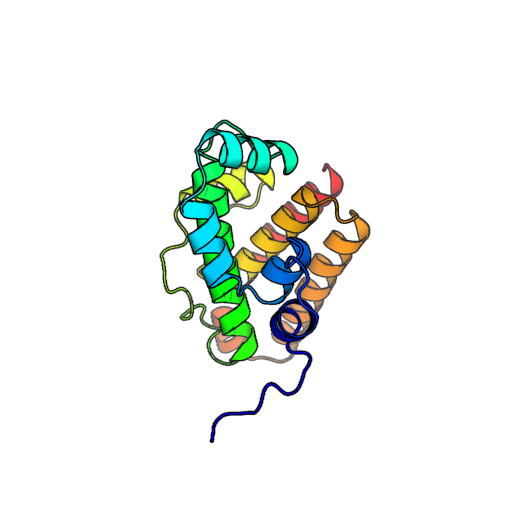1
ATOM 1427 N N . VAL A 1 181 ? -13.221 -4.028 -3.430 1.00 96.88 181 VAL A N 1
ATOM 1428 C CA . VAL A 1 181 ? -12.899 -5.417 -3.822 1.00 96.88 181 VAL A CA 1
ATOM 1429 C C . VAL A 1 181 ? -14.084 -6.116 -4.508 1.00 96.88 181 VAL A C 1
ATOM 1431 O O . VAL A 1 181 ? -13.892 -6.998 -5.344 1.00 96.88 181 VAL A O 1
ATOM 1434 N N . GLY A 1 182 ? -15.320 -5.748 -4.164 1.00 93.25 182 GLY A N 1
ATOM 1435 C CA . GLY A 1 182 ? -16.527 -6.231 -4.837 1.00 93.25 182 GLY A CA 1
ATOM 1436 C C . GLY A 1 182 ? -16.593 -5.815 -6.306 1.00 93.25 182 GLY A C 1
ATOM 1437 O O . GLY A 1 182 ? -16.840 -6.671 -7.161 1.00 93.25 182 GLY A O 1
ATOM 1438 N N . ASN A 1 183 ? -16.311 -4.539 -6.572 1.00 87.06 183 ASN A N 1
ATOM 1439 C CA . ASN A 1 183 ? -16.493 -3.889 -7.872 1.00 87.06 183 ASN A CA 1
ATOM 1440 C C . ASN A 1 183 ? -15.276 -3.979 -8.805 1.00 87.06 183 ASN A C 1
ATOM 1442 O O . ASN A 1 183 ? -15.437 -3.802 -10.009 1.00 87.06 183 ASN A O 1
ATOM 1446 N N . SER A 1 184 ? -14.080 -4.214 -8.255 1.00 74.50 184 SER A N 1
ATOM 1447 C CA . SER A 1 184 ? -12.820 -4.323 -9.011 1.00 74.50 184 SER A CA 1
ATOM 1448 C C . SER A 1 184 ? -12.589 -5.695 -9.626 1.00 74.50 184 SER A C 1
ATOM 1450 O O . SER A 1 184 ? -13.445 -6.591 -9.476 1.00 74.50 184 SER A O 1
#